Protein AF-A0AAN4YQM3-F1 (afdb_monomer_lite)

pLDDT: mean 75.88, std 17.85, range [26.44, 96.19]

Secondary structure (DSSP, 8-state):
---TT---EEEEETTTEEEEE--SSSSSPPP----EEEEEETTEEEEE-SSHHHHHHHTT-TT--SSHHHHHHHHHHHHHHHHHTT-SEEEEE-SS--S--PEEETTEEE--TTS--S--S-EEEEE-------SSSSSGGG---EEEE--TTTS--BTTTTBT-SEEEEEPPPSSS--S-SSHHHHHHHHHTTTT-TTEEE---S-EEEEEEEE-SS-EEEEEEEE-S--------

InterPro domains:
  IPR018946 PhoD-like phosphatase, metallophosphatase domain [PF09423] (2-117)
  IPR018946 PhoD-like phosphatase, metallophosphatase domain [PF09423] (155-224)
  IPR029052 Metallo-dependent phosphatase-like [SSF56300] (4-101)
  IPR038607 PhoD-like superfamily [G3DSA:3.60.21.70] (1-119)
  IPR038607 PhoD-like superfamily [G3DSA:3.60.21.70] (148-235)
  IPR052900 Phospholipid Metabolizing Enzymes [PTHR43606] (1-117)

Foldseek 3Di:
DDCVPDDWDWDDDDLAEIETEAQQDPDDFDDFFQWAQDCPDPVDRDTPRVCVVVLVVCVPPPPGDRHPPVVVVVVVVVVVVSVVSNRLYYEYEDQADPDFFWFADPNDTDTDRPHPPDDDAAHAYFYPHQDPDHCRDPDQSQKFWKFFAAPPPPDDAALVPRVRGRYIHTHHGAQQDAWQDPDQVSQVVRQVSRVPRSGTPDMTRQFHDGWDWDTDSVDIDIDHDGDHPDDDDDDDD

Organism: Aspergillus oryzae (NCBI:txid5062)

Structure (mmCIF, N/CA/C/O backbone):
data_AF-A0AAN4YQM3-F1
#
_entry.id   AF-A0AAN4YQM3-F1
#
loop_
_atom_site.group_PDB
_atom_site.id
_atom_site.type_symbol
_atom_site.label_atom_id
_atom_site.label_alt_id
_atom_site.label_comp_id
_atom_site.label_asym_id
_atom_site.label_entity_id
_atom_site.label_seq_id
_atom_site.pdbx_PDB_ins_code
_atom_site.Cartn_x
_atom_site.Cartn_y
_atom_site.Cartn_z
_atom_site.occupancy
_atom_site.B_iso_or_equiv
_atom_site.auth_seq_id
_atom_site.auth_comp_id
_atom_site.auth_asym_id
_atom_site.auth_atom_id
_atom_site.pdbx_PDB_model_num
ATOM 1 N N . MET A 1 1 ? 3.631 26.915 14.657 1.00 54.00 1 MET A N 1
ATOM 2 C CA . MET A 1 1 ? 3.451 26.637 13.220 1.00 54.00 1 MET A CA 1
ATOM 3 C C . MET A 1 1 ? 2.009 26.239 13.028 1.00 54.00 1 MET A C 1
ATOM 5 O O . MET A 1 1 ? 1.535 25.409 13.795 1.00 54.00 1 MET A O 1
ATOM 9 N N . ASP A 1 2 ? 1.325 26.918 12.116 1.00 63.72 2 ASP A N 1
ATOM 10 C CA . ASP A 1 2 ? -0.052 26.622 11.726 1.00 63.72 2 ASP A CA 1
ATOM 11 C C . ASP A 1 2 ? -0.117 25.241 11.048 1.00 63.72 2 ASP A C 1
ATOM 13 O O . ASP A 1 2 ? 0.807 24.868 10.329 1.00 63.72 2 ASP A O 1
ATOM 17 N N . ASP A 1 3 ? -1.171 24.475 11.317 1.00 77.06 3 ASP A N 1
ATOM 18 C CA . ASP A 1 3 ? -1.364 23.088 10.857 1.00 77.06 3 ASP A CA 1
ATOM 19 C C . ASP A 1 3 ? -2.164 23.035 9.538 1.00 77.06 3 ASP A C 1
ATOM 21 O O . ASP A 1 3 ? -2.752 22.016 9.182 1.00 77.06 3 ASP A O 1
ATOM 25 N N . GLY A 1 4 ? -2.227 24.161 8.818 1.00 77.44 4 GLY A N 1
ATOM 26 C CA . GLY A 1 4 ? -3.097 24.362 7.656 1.00 77.44 4 GLY A CA 1
ATOM 27 C C . GLY A 1 4 ? -2.794 23.484 6.436 1.00 77.44 4 GLY A C 1
ATOM 28 O O . GLY A 1 4 ? -3.658 23.339 5.578 1.00 77.44 4 GLY A O 1
ATOM 29 N N . LEU A 1 5 ? -1.605 22.873 6.361 1.00 80.19 5 LEU A N 1
ATOM 30 C CA . LEU A 1 5 ? -1.223 21.937 5.290 1.00 80.19 5 LEU A CA 1
ATOM 31 C C . LEU A 1 5 ? -1.460 20.465 5.651 1.00 80.19 5 LEU A C 1
ATOM 33 O O . LEU A 1 5 ? -1.189 19.581 4.842 1.00 80.19 5 LEU A O 1
ATOM 37 N N . ARG A 1 6 ? -1.967 20.175 6.854 1.00 88.69 6 ARG A N 1
ATOM 38 C CA . ARG A 1 6 ? -2.192 18.797 7.286 1.00 88.69 6 ARG A CA 1
ATOM 39 C C . ARG A 1 6 ? -3.352 18.162 6.533 1.00 88.69 6 ARG A C 1
ATOM 41 O O . ARG A 1 6 ? -4.503 18.568 6.697 1.00 88.69 6 ARG A O 1
ATOM 48 N N . ILE A 1 7 ? -3.065 17.081 5.812 1.00 88.62 7 ILE A N 1
ATOM 49 C CA . ILE A 1 7 ? -4.089 16.313 5.094 1.00 88.62 7 ILE A CA 1
ATOM 50 C C . ILE A 1 7 ? -4.416 14.955 5.727 1.00 88.62 7 ILE A C 1
ATOM 52 O O . ILE A 1 7 ? -5.506 14.437 5.460 1.00 88.62 7 ILE A O 1
ATOM 56 N N . TRP A 1 8 ? -3.560 14.398 6.596 1.00 91.12 8 TRP A N 1
ATOM 57 C CA . TRP A 1 8 ? -3.886 13.150 7.296 1.00 91.12 8 TRP A CA 1
ATOM 58 C C . TRP A 1 8 ? -5.025 13.343 8.297 1.00 91.12 8 TRP A C 1
ATOM 60 O O . TRP A 1 8 ? -5.157 14.372 8.969 1.00 91.12 8 TRP A O 1
ATOM 70 N N . ARG A 1 9 ? -5.897 12.339 8.367 1.00 94.12 9 ARG A N 1
ATOM 71 C CA . ARG A 1 9 ? -7.181 12.401 9.077 1.00 94.12 9 ARG A CA 1
ATOM 72 C C . ARG A 1 9 ? -7.753 11.005 9.262 1.00 94.12 9 ARG A C 1
ATOM 74 O O . ARG A 1 9 ? -7.377 10.081 8.549 1.00 94.12 9 ARG A O 1
ATOM 81 N N . SER A 1 10 ? -8.684 10.853 10.198 1.00 94.06 10 SER A N 1
ATOM 82 C CA . SER A 1 10 ? -9.356 9.577 10.437 1.00 94.06 10 SER A CA 1
ATOM 83 C C . SER A 1 10 ? -10.877 9.714 10.446 1.00 94.06 10 SER A C 1
ATOM 85 O O . SER A 1 10 ? -11.429 10.727 10.878 1.00 94.06 10 SER A O 1
ATOM 87 N N . PHE A 1 11 ? -11.556 8.670 9.975 1.00 94.94 11 PHE A N 1
ATOM 88 C CA . PHE A 1 11 ? -13.010 8.546 9.940 1.00 94.94 11 PHE A CA 1
ATOM 89 C C . PHE A 1 11 ? -13.426 7.235 10.599 1.00 94.94 11 PHE A C 1
ATOM 91 O O . PHE A 1 11 ? -12.778 6.209 10.412 1.00 94.94 11 PHE A O 1
ATOM 98 N N . LYS A 1 12 ? -14.523 7.264 11.357 1.00 96.19 12 LYS A N 1
ATOM 99 C CA . LYS A 1 12 ? -15.007 6.115 12.133 1.00 96.19 12 LYS A CA 1
ATOM 100 C C . LYS A 1 12 ? -16.374 5.692 11.614 1.00 96.19 12 LYS A C 1
ATOM 102 O O . LYS A 1 12 ? -17.328 6.458 11.737 1.00 96.19 12 LYS A O 1
ATOM 107 N N . MET A 1 13 ? -16.488 4.479 11.082 1.00 92.94 13 MET A N 1
ATOM 108 C CA . MET A 1 13 ? -17.728 3.960 10.497 1.00 92.94 13 MET A CA 1
ATOM 109 C C . MET A 1 13 ? -18.333 2.884 11.397 1.00 92.94 13 MET A C 1
ATOM 111 O O . MET A 1 13 ? -18.118 1.681 11.220 1.00 92.94 13 MET A O 1
ATOM 115 N N . GLY A 1 14 ? -19.072 3.335 12.417 1.00 93.31 14 GLY A N 1
ATOM 116 C CA . GLY A 1 14 ? -19.597 2.449 13.458 1.00 93.31 14 GLY A CA 1
ATOM 117 C C . GLY A 1 14 ? -18.476 1.610 14.075 1.00 93.31 14 GLY A C 1
ATOM 118 O O . GLY A 1 14 ? -17.345 2.076 14.187 1.00 93.31 14 GLY A O 1
ATOM 119 N N . ASN A 1 15 ? -18.757 0.366 14.451 1.00 92.38 15 ASN A N 1
ATOM 120 C CA . ASN A 1 15 ? -17.727 -0.593 14.869 1.00 92.38 15 ASN A CA 1
ATOM 121 C C . ASN A 1 15 ? -17.208 -1.467 13.711 1.00 92.38 15 ASN A C 1
ATOM 123 O O . ASN A 1 15 ? -16.471 -2.419 13.958 1.00 92.38 15 ASN A O 1
ATOM 127 N N . LEU A 1 16 ? -17.600 -1.180 12.464 1.00 90.62 16 LEU A N 1
ATOM 128 C CA . LEU A 1 16 ? -17.180 -1.971 11.310 1.00 90.62 16 LEU A CA 1
ATOM 129 C C . LEU A 1 16 ? -15.739 -1.641 10.929 1.00 90.62 16 LEU A C 1
ATOM 131 O O . LEU A 1 16 ? -14.899 -2.537 10.920 1.00 90.62 16 LEU A O 1
ATOM 135 N N . PHE A 1 17 ? -15.441 -0.373 10.641 1.00 87.69 17 PHE A N 1
ATOM 136 C CA . PHE A 1 17 ? -14.083 0.022 10.287 1.00 87.69 17 PHE A CA 1
ATOM 137 C C . PHE A 1 17 ? -13.723 1.443 10.715 1.00 87.69 17 PHE A C 1
ATOM 139 O O . PHE A 1 17 ? -14.588 2.306 10.887 1.00 87.69 17 PHE A O 1
ATOM 146 N N . ASP A 1 18 ? -12.421 1.665 10.863 1.00 89.25 18 ASP A N 1
ATOM 147 C CA . ASP A 1 18 ? -11.794 2.983 10.872 1.00 89.25 18 ASP A CA 1
ATOM 148 C C . ASP A 1 18 ? -11.033 3.189 9.567 1.00 89.25 18 ASP A C 1
ATOM 150 O O . ASP A 1 18 ? -10.326 2.284 9.143 1.00 89.25 18 ASP A O 1
ATOM 154 N N . LEU A 1 19 ? -11.182 4.357 8.940 1.00 89.00 19 LEU A N 1
ATOM 155 C CA . LEU A 1 19 ? -10.379 4.781 7.793 1.00 89.00 19 LEU A CA 1
ATOM 156 C C . LEU A 1 19 ? -9.370 5.824 8.259 1.00 89.00 19 LEU A C 1
ATOM 158 O O . LEU A 1 19 ? -9.765 6.882 8.747 1.00 89.00 19 LEU A O 1
ATOM 162 N N . ILE A 1 20 ? -8.085 5.531 8.112 1.00 90.31 20 ILE A N 1
ATOM 163 C CA . ILE A 1 20 ? -6.967 6.359 8.556 1.00 90.31 20 ILE A CA 1
ATOM 164 C C . ILE A 1 20 ? -6.182 6.782 7.315 1.00 90.31 20 ILE A C 1
ATOM 166 O O . ILE A 1 20 ? -5.461 5.990 6.727 1.00 90.31 20 ILE A O 1
ATOM 170 N N . MET A 1 21 ? -6.330 8.034 6.900 1.00 88.81 21 MET A N 1
ATOM 171 C CA . MET A 1 21 ? -5.626 8.572 5.737 1.00 88.81 21 MET A CA 1
ATOM 172 C C . MET A 1 21 ? -4.293 9.161 6.185 1.00 88.81 21 MET A C 1
ATOM 174 O O . MET A 1 21 ? -4.301 10.042 7.047 1.00 88.81 21 MET A O 1
ATOM 178 N N . LEU A 1 22 ? -3.190 8.697 5.602 1.00 87.69 22 LEU A N 1
ATOM 179 C CA . LEU A 1 22 ? -1.831 9.178 5.841 1.00 87.69 22 LEU A CA 1
ATOM 180 C C . LEU A 1 22 ? -1.423 10.241 4.806 1.00 87.69 22 LEU A C 1
ATOM 182 O O . LEU A 1 22 ? -1.972 10.328 3.707 1.00 87.69 22 LEU A O 1
ATOM 186 N N . ASP A 1 23 ? -0.438 11.051 5.172 1.00 88.44 23 ASP A N 1
ATOM 187 C CA . ASP A 1 23 ? 0.393 11.814 4.241 1.00 88.44 23 ASP A CA 1
ATOM 188 C C . ASP A 1 23 ? 1.801 11.217 4.265 1.00 88.44 23 ASP A C 1
ATOM 190 O O . ASP A 1 23 ? 2.458 11.236 5.303 1.00 88.44 23 ASP A O 1
ATOM 194 N N . THR A 1 24 ? 2.246 10.638 3.153 1.00 82.25 24 THR A N 1
ATOM 195 C CA . THR A 1 24 ? 3.621 10.141 2.989 1.00 82.25 24 THR A CA 1
ATOM 196 C C . THR A 1 24 ? 4.351 10.887 1.877 1.00 82.25 24 THR A C 1
ATOM 198 O O . THR A 1 24 ? 5.206 10.325 1.190 1.00 82.25 24 THR A O 1
ATOM 201 N N . ARG A 1 25 ? 3.983 12.151 1.628 1.00 78.62 25 ARG A N 1
ATOM 202 C CA . ARG A 1 25 ? 4.569 12.961 0.552 1.00 78.62 25 ARG A CA 1
ATOM 203 C C . ARG A 1 25 ? 5.030 14.336 1.024 1.00 78.62 25 ARG A C 1
ATOM 205 O O . ARG A 1 25 ? 6.164 14.694 0.732 1.00 78.62 25 ARG A O 1
ATOM 212 N N . ASN A 1 26 ? 4.193 15.098 1.730 1.00 78.38 26 ASN A N 1
ATOM 213 C CA . ASN A 1 26 ? 4.371 16.555 1.780 1.00 78.38 26 ASN A CA 1
ATOM 214 C C . ASN A 1 26 ? 4.740 17.143 3.143 1.00 78.38 26 ASN A C 1
ATOM 216 O O . ASN A 1 26 ? 5.420 18.165 3.180 1.00 78.38 26 ASN A O 1
ATOM 220 N N . TYR A 1 27 ? 4.271 16.578 4.255 1.00 81.44 27 TYR A N 1
ATOM 221 C CA . TYR A 1 27 ? 4.342 17.317 5.521 1.00 81.44 27 TYR A CA 1
ATOM 222 C C . TYR A 1 27 ? 5.697 17.228 6.235 1.00 81.44 27 TYR A C 1
ATOM 224 O O . TYR A 1 27 ? 6.195 18.253 6.690 1.00 81.44 27 TYR A O 1
ATOM 232 N N . ASP A 1 28 ? 6.273 16.030 6.382 1.00 82.94 28 ASP A N 1
ATOM 233 C CA . ASP A 1 28 ? 7.516 15.824 7.160 1.00 82.94 28 ASP A CA 1
ATOM 234 C C . ASP A 1 28 ? 8.288 14.571 6.706 1.00 82.94 28 ASP A C 1
ATOM 236 O O . ASP A 1 28 ? 8.985 13.920 7.483 1.00 82.94 28 ASP A O 1
ATOM 240 N N . ARG A 1 29 ? 8.120 14.191 5.433 1.00 84.19 29 ARG A N 1
ATOM 241 C CA . ARG A 1 29 ? 8.829 13.063 4.823 1.00 84.19 29 ARG A CA 1
ATOM 242 C C . ARG A 1 29 ? 10.302 13.427 4.606 1.00 84.19 29 ARG A C 1
ATOM 244 O O . ARG A 1 29 ? 10.617 14.493 4.082 1.00 84.19 29 ARG A O 1
ATOM 251 N N . SER A 1 30 ? 11.206 12.519 4.971 1.00 85.44 30 SER A N 1
ATOM 252 C CA . SER A 1 30 ? 12.622 12.589 4.600 1.00 85.44 30 SER A CA 1
ATOM 253 C C . SER A 1 30 ? 12.802 12.544 3.086 1.00 85.44 30 SER A C 1
ATOM 255 O O . SER A 1 30 ? 11.965 12.000 2.370 1.00 85.44 30 SER A O 1
ATOM 257 N N . ILE A 1 31 ? 13.928 13.063 2.597 1.00 83.00 31 ILE A N 1
ATOM 258 C CA . ILE A 1 31 ? 14.261 13.023 1.172 1.00 83.00 31 ILE A CA 1
ATOM 259 C C . ILE A 1 31 ? 14.086 11.607 0.591 1.00 83.00 31 ILE A C 1
ATOM 261 O O . ILE A 1 31 ? 14.473 10.602 1.202 1.00 83.00 31 ILE A O 1
ATOM 265 N N . THR A 1 32 ? 13.450 11.552 -0.575 1.00 79.44 32 THR A N 1
ATOM 266 C CA . THR A 1 32 ? 13.212 10.333 -1.350 1.00 79.44 32 THR A CA 1
ATOM 267 C C . THR A 1 32 ? 13.979 10.391 -2.661 1.00 79.44 32 THR A C 1
ATOM 269 O O . THR A 1 32 ? 14.633 11.396 -2.949 1.00 79.44 32 THR A O 1
ATOM 272 N N . ASP A 1 33 ? 13.928 9.304 -3.416 1.00 75.44 33 ASP A N 1
ATOM 273 C CA . ASP A 1 33 ? 14.513 9.251 -4.737 1.00 75.44 33 ASP A CA 1
ATOM 274 C C . ASP A 1 33 ? 13.780 10.228 -5.662 1.00 75.44 33 ASP A C 1
ATOM 276 O O . ASP A 1 33 ? 12.550 10.261 -5.738 1.00 75.44 33 ASP A O 1
ATOM 280 N N . LEU A 1 34 ? 14.555 11.104 -6.286 1.00 70.44 34 LEU A N 1
ATOM 281 C CA . LEU A 1 34 ? 14.109 12.141 -7.203 1.00 70.44 34 LEU A CA 1
ATOM 282 C C . LEU A 1 34 ? 14.576 11.820 -8.616 1.00 70.44 34 LEU A C 1
ATOM 284 O O . LEU A 1 34 ? 14.797 12.728 -9.408 1.00 70.44 34 LEU A O 1
ATOM 288 N N . CYS A 1 35 ? 14.764 10.555 -8.953 1.00 61.25 35 CYS A N 1
ATOM 289 C CA . CYS A 1 35 ? 15.126 10.185 -10.302 1.00 61.25 35 CYS A CA 1
ATOM 290 C C . CYS A 1 35 ? 14.077 10.685 -11.329 1.00 61.25 35 CYS A C 1
ATOM 292 O O . CYS A 1 35 ? 12.879 10.826 -11.062 1.00 61.25 35 CYS A O 1
ATOM 294 N N . MET A 1 36 ? 14.537 11.022 -12.534 1.00 52.91 36 MET A N 1
ATOM 295 C CA . MET A 1 36 ? 13.676 11.429 -13.646 1.00 52.91 36 MET A CA 1
ATOM 296 C C . MET A 1 36 ? 14.040 10.599 -14.868 1.00 52.91 36 MET A C 1
ATOM 298 O O . MET A 1 36 ? 15.188 10.601 -15.309 1.00 52.91 36 MET A O 1
ATOM 302 N N . TYR A 1 37 ? 13.058 9.910 -15.449 1.00 51.09 37 TYR A N 1
ATOM 303 C CA . TYR A 1 37 ? 13.227 9.370 -16.791 1.00 51.09 37 TYR A CA 1
ATOM 304 C C . TYR A 1 37 ? 13.196 10.531 -17.785 1.00 51.09 37 TYR A C 1
ATOM 306 O O . TYR A 1 37 ? 12.141 11.111 -18.059 1.00 51.09 37 TYR A O 1
ATOM 314 N N . VAL A 1 38 ? 14.370 10.890 -18.301 1.00 47.72 38 VAL A N 1
ATOM 315 C CA . VAL A 1 38 ? 14.515 11.848 -19.395 1.00 47.72 38 VAL A CA 1
ATOM 316 C C . VAL A 1 38 ? 15.017 11.078 -20.602 1.00 47.72 38 VAL A C 1
ATOM 318 O O . VAL A 1 38 ? 16.196 10.731 -20.642 1.00 47.72 38 VAL A O 1
ATOM 321 N N . PRO A 1 39 ? 14.178 10.814 -21.614 1.00 47.00 39 PRO A N 1
ATOM 322 C CA . PRO A 1 39 ? 14.702 10.330 -22.877 1.00 47.00 39 PRO A CA 1
ATOM 323 C C . PRO A 1 39 ? 15.548 11.456 -23.485 1.00 47.00 39 PRO A C 1
ATOM 325 O O . PRO A 1 39 ? 15.017 12.451 -23.982 1.00 47.00 39 PRO A O 1
ATOM 328 N N . LEU A 1 40 ? 16.875 11.336 -23.387 1.00 48.00 40 LEU A N 1
ATOM 329 C CA . LEU A 1 40 ? 17.813 12.267 -24.021 1.00 48.00 40 LEU A CA 1
ATOM 330 C C . LEU A 1 40 ? 17.967 11.961 -25.525 1.00 48.00 40 LEU A C 1
ATOM 332 O O . LEU A 1 40 ? 18.395 12.839 -26.272 1.00 48.00 40 LEU A O 1
ATOM 336 N N . SER A 1 41 ? 17.560 10.764 -25.983 1.00 50.09 41 SER A N 1
ATOM 337 C CA . SER A 1 41 ? 17.359 10.391 -27.396 1.00 50.09 41 SER A CA 1
ATOM 338 C C . SER A 1 41 ? 16.582 9.061 -27.534 1.00 50.09 41 SER A C 1
ATOM 340 O O . SER A 1 41 ? 16.413 8.358 -26.540 1.00 50.09 41 SER A O 1
ATOM 342 N N . GLU A 1 42 ? 16.115 8.707 -28.747 1.00 55.38 42 GLU A N 1
ATOM 343 C CA . GLU A 1 42 ? 15.442 7.415 -29.047 1.00 55.38 42 GLU A CA 1
ATOM 344 C C . GLU A 1 42 ? 16.322 6.185 -28.748 1.00 55.38 42 GLU A C 1
ATOM 346 O O . GLU A 1 42 ? 15.793 5.104 -28.502 1.00 55.38 42 GLU A O 1
ATOM 351 N N . ASP A 1 43 ? 17.646 6.367 -28.708 1.00 48.94 43 ASP A N 1
ATOM 352 C CA . ASP A 1 43 ? 18.629 5.293 -28.545 1.00 48.94 43 ASP A CA 1
ATOM 353 C C . ASP A 1 43 ? 19.271 5.248 -27.142 1.00 48.94 43 ASP A C 1
ATOM 355 O O . ASP A 1 43 ? 20.069 4.354 -26.862 1.00 48.94 43 ASP A O 1
ATOM 359 N N . GLU A 1 44 ? 18.922 6.169 -26.232 1.00 46.31 44 GLU A N 1
ATOM 360 C CA . GLU A 1 44 ? 19.458 6.198 -24.863 1.00 46.31 44 GLU A CA 1
ATOM 361 C C . GLU A 1 44 ? 18.372 6.525 -23.830 1.00 46.31 44 GLU A C 1
ATOM 363 O O . GLU A 1 44 ? 18.019 7.685 -23.584 1.00 46.31 44 GLU A O 1
ATOM 368 N N . ALA A 1 45 ? 17.887 5.482 -23.156 1.00 46.38 45 ALA A N 1
ATOM 369 C CA . ALA A 1 45 ? 17.242 5.623 -21.860 1.00 46.38 45 ALA A CA 1
ATOM 370 C C . ALA A 1 45 ? 18.317 5.955 -20.813 1.00 46.38 45 ALA A C 1
ATOM 372 O O . ALA A 1 45 ? 18.898 5.058 -20.213 1.00 46.38 45 ALA A O 1
ATOM 373 N N . ASN A 1 46 ? 18.596 7.242 -20.606 1.00 49.12 46 ASN A N 1
ATOM 374 C CA . ASN A 1 46 ? 19.333 7.686 -19.427 1.00 49.12 46 ASN A CA 1
ATOM 375 C C . ASN A 1 46 ? 18.318 7.986 -18.319 1.00 49.12 46 ASN A C 1
ATOM 377 O O . ASN A 1 46 ? 17.588 8.978 -18.374 1.00 49.12 46 ASN A O 1
ATOM 381 N N . LEU A 1 47 ? 18.267 7.117 -17.310 1.00 53.19 47 LEU A N 1
ATOM 382 C CA . LEU A 1 47 ? 17.757 7.504 -16.001 1.00 53.19 47 LEU A CA 1
ATOM 383 C C . LEU A 1 47 ? 18.696 8.596 -15.491 1.00 53.19 47 LEU A C 1
ATOM 385 O O . LEU A 1 47 ? 19.898 8.374 -15.358 1.00 53.19 47 LEU A O 1
ATOM 389 N N . SER A 1 48 ? 18.200 9.819 -15.302 1.00 54.12 48 SER A N 1
ATOM 390 C CA . SER A 1 48 ? 19.001 10.799 -14.580 1.00 54.12 48 SER A CA 1
ATOM 391 C C . SER A 1 48 ? 18.849 10.484 -13.096 1.00 54.12 48 SER A C 1
ATOM 393 O O . SER A 1 48 ? 17.910 10.965 -12.454 1.00 54.12 48 SER A O 1
ATOM 395 N N . ASP A 1 49 ? 19.752 9.648 -12.593 1.00 60.47 49 ASP A N 1
ATOM 396 C CA . ASP A 1 49 ? 19.878 9.266 -11.186 1.00 60.47 49 ASP A CA 1
ATOM 397 C C . ASP A 1 49 ? 20.397 10.473 -10.395 1.00 60.47 49 ASP A C 1
ATOM 399 O O . ASP A 1 49 ? 21.585 10.613 -10.107 1.00 60.47 49 ASP A O 1
ATOM 403 N N . TRP A 1 50 ? 19.518 11.441 -10.118 1.00 67.06 50 TRP A N 1
ATOM 404 C CA . TRP A 1 50 ? 19.912 12.682 -9.443 1.00 67.06 50 TRP A CA 1
ATOM 405 C C . TRP A 1 50 ? 20.383 12.440 -8.013 1.00 67.06 50 TRP A C 1
ATOM 407 O O . TRP A 1 50 ? 21.282 13.136 -7.539 1.00 67.06 50 TRP A O 1
ATOM 417 N N . ASN A 1 51 ? 19.760 11.490 -7.316 1.00 75.94 51 ASN A N 1
ATOM 418 C CA . ASN A 1 51 ? 20.122 11.125 -5.953 1.00 75.94 51 ASN A CA 1
ATOM 419 C C . ASN A 1 51 ? 19.885 9.644 -5.621 1.00 75.94 51 ASN A C 1
ATOM 421 O O . ASN A 1 51 ? 19.948 9.315 -4.441 1.00 75.94 51 ASN A O 1
ATOM 425 N N . THR A 1 52 ? 19.645 8.766 -6.600 1.00 75.56 52 THR A N 1
ATOM 426 C CA . THR A 1 52 ? 19.375 7.336 -6.364 1.00 75.56 52 THR A CA 1
ATOM 427 C C . THR A 1 52 ? 20.486 6.681 -5.542 1.00 75.56 52 THR A C 1
ATOM 429 O O . THR A 1 52 ? 20.201 6.175 -4.461 1.00 75.56 52 THR A O 1
ATOM 432 N N . GLU A 1 53 ? 21.757 6.825 -5.944 1.00 78.31 53 GLU A N 1
ATOM 433 C CA . GLU A 1 53 ? 22.911 6.312 -5.177 1.00 78.31 53 GLU A CA 1
ATOM 434 C C . GLU A 1 53 ? 22.943 6.854 -3.736 1.00 78.31 53 GLU A C 1
ATOM 436 O O . GLU A 1 53 ? 23.182 6.121 -2.782 1.00 78.31 53 GLU A O 1
ATOM 441 N N . TYR A 1 54 ? 22.637 8.142 -3.546 1.00 82.62 54 TYR A N 1
ATOM 442 C CA . TYR A 1 54 ? 22.577 8.739 -2.210 1.00 82.62 54 TYR A CA 1
ATOM 443 C C . TYR A 1 54 ? 21.440 8.148 -1.368 1.00 82.62 54 TYR A C 1
ATOM 445 O O . TYR A 1 54 ? 21.630 7.878 -0.184 1.00 82.62 54 TYR A O 1
ATOM 453 N N . ILE A 1 55 ? 20.258 7.943 -1.957 1.00 82.88 55 ILE A N 1
ATOM 454 C CA . ILE A 1 55 ? 19.122 7.322 -1.269 1.00 82.88 55 ILE A CA 1
ATOM 455 C C . ILE A 1 55 ? 19.433 5.871 -0.914 1.00 82.88 55 ILE A C 1
ATOM 457 O O . ILE A 1 55 ? 19.116 5.461 0.203 1.00 82.88 55 ILE A O 1
ATOM 461 N N . GLU A 1 56 ? 20.104 5.130 -1.795 1.00 79.38 56 GLU A N 1
ATOM 462 C CA . GLU A 1 56 ? 20.625 3.794 -1.506 1.00 79.38 56 GLU A CA 1
ATOM 463 C C . GLU A 1 56 ? 21.644 3.809 -0.360 1.00 79.38 56 GLU A C 1
ATOM 465 O O . GLU A 1 56 ? 21.584 2.953 0.519 1.00 79.38 56 GLU A O 1
ATOM 470 N N . GLU A 1 57 ? 22.540 4.792 -0.274 1.00 84.81 57 GLU A N 1
ATOM 471 C CA . GLU A 1 57 ? 23.480 4.894 0.850 1.00 84.81 57 GLU A CA 1
ATOM 472 C C . GLU A 1 57 ? 22.770 5.121 2.193 1.00 84.81 57 GLU A C 1
ATOM 474 O O . GLU A 1 57 ? 23.161 4.547 3.214 1.00 84.81 57 GLU A O 1
ATOM 479 N N . ILE A 1 58 ? 21.712 5.939 2.207 1.00 82.81 58 ILE A N 1
ATOM 480 C CA . ILE A 1 58 ? 21.013 6.323 3.442 1.00 82.81 58 ILE A CA 1
ATOM 481 C C . ILE A 1 58 ? 19.753 5.502 3.727 1.00 82.81 58 ILE A C 1
ATOM 483 O O . ILE A 1 58 ? 19.062 5.802 4.701 1.00 82.81 58 ILE A O 1
ATOM 487 N N . HIS A 1 59 ? 19.407 4.496 2.915 1.00 78.50 59 HIS A N 1
ATOM 488 C CA . HIS A 1 59 ? 18.082 3.864 2.998 1.00 78.50 59 HIS A CA 1
ATOM 489 C C . HIS A 1 59 ? 17.761 3.296 4.390 1.00 78.50 59 HIS A C 1
ATOM 491 O O . HIS A 1 59 ? 16.635 3.454 4.860 1.00 78.50 59 HIS A O 1
ATOM 497 N N . ASN A 1 60 ? 18.776 2.754 5.077 1.00 80.62 60 ASN A N 1
ATOM 498 C CA . ASN A 1 60 ? 18.692 2.179 6.426 1.00 80.62 60 ASN A CA 1
ATOM 499 C C . ASN A 1 60 ? 19.000 3.164 7.570 1.00 80.62 60 ASN A C 1
ATOM 501 O O . ASN A 1 60 ? 19.162 2.737 8.717 1.00 80.62 60 ASN A O 1
ATOM 505 N N . ASP A 1 61 ? 19.140 4.464 7.299 1.00 82.94 61 ASP A N 1
ATOM 506 C CA . ASP A 1 61 ? 19.365 5.449 8.358 1.00 82.94 61 ASP A CA 1
ATOM 507 C C . ASP A 1 61 ? 18.119 5.553 9.257 1.00 82.94 61 ASP A C 1
ATOM 509 O O . ASP A 1 61 ? 17.027 5.908 8.811 1.00 82.94 61 ASP A O 1
ATOM 513 N N . ALA A 1 62 ? 18.296 5.268 10.551 1.00 80.62 62 ALA A N 1
ATOM 514 C CA . ALA A 1 62 ? 17.236 5.287 11.558 1.00 80.62 62 ALA A CA 1
ATOM 515 C C . ALA A 1 62 ? 16.609 6.678 11.783 1.00 80.62 62 ALA A C 1
ATOM 517 O O . ALA A 1 62 ? 15.560 6.783 12.416 1.00 80.62 62 ALA A O 1
ATOM 518 N N . GLY A 1 63 ? 17.252 7.747 11.309 1.00 82.75 63 GLY A N 1
ATOM 519 C CA . GLY A 1 63 ? 16.714 9.103 11.318 1.00 82.75 63 GLY A CA 1
ATOM 520 C C . GLY A 1 63 ? 15.730 9.392 10.182 1.00 82.75 63 GLY A C 1
ATOM 521 O O . GLY A 1 63 ? 15.079 10.439 10.212 1.00 82.75 63 GLY A O 1
ATOM 522 N N . ARG A 1 64 ? 15.607 8.505 9.183 1.00 86.50 64 ARG A N 1
ATOM 523 C CA . ARG A 1 64 ? 14.659 8.683 8.077 1.00 86.50 64 ARG A CA 1
ATOM 524 C C . ARG A 1 64 ? 13.240 8.322 8.493 1.00 86.50 64 ARG A C 1
ATOM 526 O O . ARG A 1 64 ? 12.999 7.367 9.221 1.00 86.50 64 ARG A O 1
ATOM 533 N N . THR A 1 65 ? 12.285 9.082 7.972 1.00 85.19 65 THR A N 1
ATOM 534 C CA . THR A 1 65 ? 10.855 8.902 8.236 1.00 85.19 65 THR A CA 1
ATOM 535 C C . THR A 1 65 ? 10.018 9.255 7.008 1.00 85.19 65 THR A C 1
ATOM 537 O O . THR A 1 65 ? 10.341 10.172 6.254 1.00 85.19 65 THR A O 1
ATOM 540 N N . LEU A 1 66 ? 8.913 8.533 6.807 1.00 82.38 66 LEU A N 1
ATOM 541 C CA . LEU A 1 66 ? 7.918 8.834 5.770 1.00 82.38 66 LEU A CA 1
ATOM 542 C C . LEU A 1 66 ? 6.815 9.783 6.247 1.00 82.38 66 LEU A C 1
ATOM 544 O O . LEU A 1 66 ? 6.125 10.370 5.419 1.00 82.38 66 LEU A O 1
ATOM 548 N N . MET A 1 67 ? 6.633 9.917 7.560 1.00 86.31 67 MET A N 1
ATOM 549 C CA . MET A 1 67 ? 5.483 10.597 8.164 1.00 86.31 67 MET A CA 1
ATOM 550 C C . MET A 1 67 ? 5.890 11.714 9.138 1.00 86.31 67 MET A C 1
ATOM 552 O O . MET A 1 67 ? 5.084 12.588 9.456 1.00 86.31 67 MET A O 1
ATOM 556 N N . GLY A 1 68 ? 7.123 11.692 9.639 1.00 87.88 68 GLY A N 1
ATOM 557 C CA . GLY A 1 68 ? 7.563 12.539 10.739 1.00 87.88 68 GLY A CA 1
ATOM 558 C C . GLY A 1 68 ? 6.974 12.119 12.085 1.00 87.88 68 GLY A C 1
ATOM 559 O O . GLY A 1 68 ? 5.874 11.563 12.191 1.00 87.88 68 GLY A O 1
ATOM 560 N N . GLY A 1 69 ? 7.673 12.473 13.166 1.00 87.88 69 GLY A N 1
ATOM 561 C CA . GLY A 1 69 ? 7.316 12.022 14.517 1.00 87.88 69 GLY A CA 1
ATOM 562 C C . GLY A 1 69 ? 5.914 12.449 14.978 1.00 87.88 69 GLY A C 1
ATOM 563 O O . GLY A 1 69 ? 5.294 11.783 15.812 1.00 87.88 69 GLY A O 1
ATOM 564 N N . ARG A 1 70 ? 5.367 13.546 14.431 1.00 90.81 70 ARG A N 1
ATOM 565 C CA . ARG A 1 70 ? 4.005 14.011 14.756 1.00 90.81 70 ARG A CA 1
ATOM 566 C C . ARG A 1 70 ? 2.929 13.090 14.198 1.00 90.81 70 ARG A C 1
ATOM 568 O O . ARG A 1 70 ? 2.005 12.738 14.935 1.00 90.81 70 ARG A O 1
ATOM 575 N N . GLN A 1 71 ? 3.017 12.748 12.915 1.00 91.50 71 GLN A N 1
ATOM 576 C CA . GLN A 1 71 ? 2.038 11.880 12.274 1.00 91.50 71 GLN A CA 1
ATOM 577 C C . GLN A 1 71 ? 2.221 10.436 12.734 1.00 91.50 71 GLN A C 1
ATOM 579 O O . GLN A 1 71 ? 1.211 9.796 12.998 1.00 91.50 71 GLN A O 1
ATOM 584 N N . GLU A 1 72 ? 3.453 9.962 12.948 1.00 89.06 72 GLU A N 1
ATOM 585 C CA . GLU A 1 72 ? 3.730 8.651 13.563 1.00 89.06 72 GLU A CA 1
ATOM 586 C C . GLU A 1 72 ? 3.041 8.523 14.928 1.00 89.06 72 GLU A C 1
ATOM 588 O O . GLU A 1 72 ? 2.180 7.665 15.126 1.00 89.06 72 GLU A O 1
ATOM 593 N N . SER A 1 73 ? 3.301 9.472 15.836 1.00 91.31 73 SER A N 1
ATOM 594 C CA . SER A 1 73 ? 2.661 9.505 17.158 1.00 91.31 73 SER A CA 1
ATOM 595 C C . SER A 1 73 ? 1.135 9.609 17.075 1.00 91.31 73 SER A C 1
ATOM 597 O O . SER A 1 73 ? 0.410 9.102 17.934 1.00 91.31 73 SER A O 1
ATOM 599 N N . TRP A 1 74 ? 0.610 10.343 16.091 1.00 94.56 74 TRP A N 1
ATOM 600 C CA . TRP A 1 74 ? -0.830 10.451 15.866 1.00 94.56 74 TRP A CA 1
ATOM 601 C C . TRP A 1 74 ? -1.418 9.134 15.351 1.00 94.56 74 TRP A C 1
ATOM 603 O O . TRP A 1 74 ? -2.489 8.731 15.812 1.00 94.56 74 TRP A O 1
ATOM 613 N N . PHE A 1 75 ? -0.720 8.465 14.439 1.00 91.06 75 PHE A N 1
ATOM 614 C CA . PHE A 1 75 ? -1.137 7.230 13.800 1.00 91.06 75 PHE A CA 1
ATOM 615 C C . PHE A 1 75 ? -1.199 6.082 14.809 1.00 91.06 75 PHE A C 1
ATOM 617 O O . PHE A 1 75 ? -2.248 5.447 14.940 1.00 91.06 75 PHE A O 1
ATOM 624 N N . GLU A 1 76 ? -0.163 5.910 15.633 1.00 88.19 76 GLU A N 1
ATOM 625 C CA . GLU A 1 76 ? -0.159 4.944 16.741 1.00 88.19 76 GLU A CA 1
ATOM 626 C C . GLU A 1 76 ? -1.345 5.151 17.695 1.00 88.19 76 GLU A C 1
ATOM 628 O O . GLU A 1 76 ? -2.011 4.198 18.122 1.00 88.19 76 GLU A O 1
ATOM 633 N N . LYS A 1 77 ? -1.671 6.416 17.998 1.00 93.25 77 LYS A N 1
ATOM 634 C CA . LYS A 1 77 ? -2.844 6.763 18.812 1.00 93.25 77 LYS A CA 1
ATOM 635 C C . LYS A 1 77 ? -4.151 6.398 18.112 1.00 93.25 77 LYS A C 1
ATOM 637 O O . LYS A 1 77 ? -5.069 5.938 18.792 1.00 93.25 77 LYS A O 1
ATOM 642 N N . GLN A 1 78 ? -4.261 6.570 16.790 1.00 92.44 78 GLN A N 1
ATOM 643 C CA . GLN A 1 78 ? -5.451 6.145 16.040 1.00 92.44 78 GLN A CA 1
ATOM 644 C C . GLN A 1 78 ? -5.620 4.624 16.078 1.00 92.44 78 GLN A C 1
ATOM 646 O O . GLN A 1 78 ? -6.721 4.154 16.366 1.00 92.44 78 GLN A O 1
ATOM 651 N N . LEU A 1 79 ? -4.547 3.859 15.857 1.00 87.25 79 LEU A N 1
ATOM 652 C CA . LEU A 1 79 ? -4.574 2.394 15.922 1.00 87.25 79 LEU A CA 1
ATOM 653 C C . LEU A 1 79 ? -4.978 1.904 17.315 1.00 87.25 79 LEU A C 1
ATOM 655 O O . LEU A 1 79 ? -5.891 1.085 17.454 1.00 87.25 79 LEU A O 1
ATOM 659 N N . THR A 1 80 ? -4.362 2.469 18.354 1.00 88.25 80 THR A N 1
ATOM 660 C CA . THR A 1 80 ? -4.656 2.137 19.753 1.00 88.25 80 THR A CA 1
ATOM 661 C C . THR A 1 80 ? -6.112 2.443 20.101 1.00 88.25 80 THR A C 1
ATOM 663 O O . THR A 1 80 ? -6.822 1.578 20.618 1.00 88.25 80 THR A O 1
ATOM 666 N N . ALA A 1 81 ? -6.592 3.645 19.773 1.00 92.69 81 ALA A N 1
ATOM 667 C CA . ALA A 1 81 ? -7.970 4.047 20.036 1.00 92.69 81 ALA A CA 1
ATOM 668 C C . ALA A 1 81 ? -8.980 3.199 19.246 1.00 92.69 81 ALA A C 1
ATOM 670 O O . ALA A 1 81 ? -10.032 2.835 19.770 1.00 92.69 81 ALA A O 1
ATOM 671 N N . SER A 1 82 ? -8.658 2.853 17.998 1.00 89.06 82 SER A N 1
ATOM 672 C CA . SER A 1 82 ? -9.460 1.960 17.163 1.00 89.06 82 SER A CA 1
ATOM 673 C C . SER A 1 82 ? -9.589 0.564 17.781 1.00 89.06 82 SER A C 1
ATOM 675 O O . SER A 1 82 ? -10.681 -0.010 17.803 1.00 89.06 82 SER A O 1
ATOM 677 N N . ASN A 1 83 ? -8.488 0.025 18.314 1.00 87.06 83 ASN A N 1
ATOM 678 C CA . ASN A 1 83 ? -8.465 -1.264 19.005 1.00 87.06 83 ASN A CA 1
ATOM 679 C C . ASN A 1 83 ? -9.295 -1.247 20.287 1.00 87.06 83 ASN A C 1
ATOM 681 O O . ASN A 1 83 ? -10.189 -2.071 20.456 1.00 87.06 83 ASN A O 1
ATOM 685 N N . GLN A 1 84 ? -9.083 -0.248 21.144 1.00 91.62 84 GLN A N 1
ATOM 686 C CA . GLN A 1 84 ? -9.843 -0.087 22.388 1.00 91.62 84 GLN A CA 1
ATOM 687 C C . GLN A 1 84 ? -11.348 0.069 22.148 1.00 91.62 84 GLN A C 1
ATOM 689 O O . GLN A 1 84 ? -12.162 -0.427 22.922 1.00 91.62 84 GLN A O 1
ATOM 694 N N . ARG A 1 85 ? -11.728 0.739 21.057 1.00 93.81 85 ARG A N 1
ATOM 695 C CA . ARG A 1 85 ? -13.127 0.918 20.655 1.00 93.81 85 ARG A CA 1
ATOM 696 C C . ARG A 1 85 ? -13.775 -0.367 20.130 1.00 93.81 85 ARG A C 1
ATOM 698 O O . ARG A 1 85 ? -14.996 -0.409 20.007 1.00 93.81 85 ARG A O 1
ATOM 705 N N . GLY A 1 86 ? -12.986 -1.389 19.799 1.00 90.12 86 GLY A N 1
ATOM 706 C CA . GLY A 1 86 ? -13.478 -2.631 19.208 1.00 90.12 86 GLY A CA 1
ATOM 707 C C . GLY A 1 86 ? -13.890 -2.479 17.744 1.00 90.12 86 GLY A C 1
ATOM 708 O O . GLY A 1 86 ? -14.810 -3.162 17.296 1.00 90.12 86 GLY A O 1
ATOM 709 N N . ALA A 1 87 ? -13.250 -1.571 16.996 1.00 88.94 87 ALA A N 1
ATOM 710 C CA . ALA A 1 87 ? -13.426 -1.527 15.549 1.00 88.94 87 ALA A CA 1
ATOM 711 C C . ALA A 1 87 ? -12.897 -2.829 14.939 1.00 88.94 87 ALA A C 1
ATOM 713 O O . ALA A 1 87 ? -11.776 -3.250 15.252 1.00 88.94 87 ALA A O 1
ATOM 714 N N . LYS A 1 88 ? -13.697 -3.462 14.078 1.00 91.56 88 LYS A N 1
ATOM 715 C CA . LYS A 1 88 ? -13.321 -4.744 13.484 1.00 91.56 88 LYS A CA 1
ATOM 716 C C . LYS A 1 88 ? -12.157 -4.604 12.509 1.00 91.56 88 LYS A C 1
ATOM 718 O O . LYS A 1 88 ? -11.222 -5.398 12.578 1.00 91.56 88 LYS A O 1
ATOM 723 N N . TRP A 1 89 ? -12.208 -3.596 11.645 1.00 88.25 89 TRP A N 1
ATOM 724 C CA . TRP A 1 89 ? -11.193 -3.349 10.625 1.00 88.25 89 TRP A CA 1
ATOM 725 C C . TRP A 1 89 ? -10.545 -1.973 10.782 1.00 88.25 89 TRP A C 1
ATOM 727 O O . TRP A 1 89 ? -11.179 -1.009 11.214 1.00 88.25 89 TRP A O 1
ATOM 737 N N . ARG A 1 90 ? -9.272 -1.879 10.401 1.00 91.94 90 ARG A N 1
ATOM 738 C CA . ARG A 1 90 ? -8.510 -0.629 10.310 1.00 91.94 90 ARG A CA 1
ATOM 739 C C . ARG A 1 90 ? -8.029 -0.529 8.881 1.00 91.94 90 ARG A C 1
ATOM 741 O O . ARG A 1 90 ? -7.139 -1.285 8.526 1.00 91.94 90 ARG A O 1
ATOM 748 N N . ILE A 1 91 ? -8.673 0.336 8.107 1.00 87.25 91 ILE A N 1
ATOM 749 C CA . ILE A 1 91 ? -8.269 0.692 6.754 1.00 87.25 91 ILE A CA 1
ATOM 750 C C . ILE A 1 91 ? -7.299 1.846 6.858 1.00 87.25 91 ILE A C 1
ATOM 752 O O . ILE A 1 91 ? -7.614 2.856 7.493 1.00 87.25 91 ILE A O 1
ATOM 756 N N . ILE A 1 92 ? -6.153 1.725 6.219 1.00 87.12 92 ILE A N 1
ATOM 757 C CA . ILE A 1 92 ? -5.204 2.823 6.128 1.00 87.12 92 ILE A CA 1
ATOM 758 C C . ILE A 1 92 ? -5.039 3.166 4.664 1.00 87.12 92 ILE A C 1
ATOM 760 O O . ILE A 1 92 ? -4.873 2.276 3.852 1.00 87.12 92 ILE A O 1
ATOM 764 N N . GLY A 1 93 ? -5.162 4.447 4.336 1.00 84.62 93 GLY A N 1
ATOM 765 C CA . GLY A 1 93 ? -4.880 4.948 3.000 1.00 84.62 93 GLY A CA 1
ATOM 766 C C . GLY A 1 93 ? -3.498 5.580 2.990 1.00 84.62 93 GLY A C 1
ATOM 767 O O . GLY A 1 93 ? -3.270 6.542 3.729 1.00 84.62 93 GLY A O 1
ATOM 768 N N . SER A 1 94 ? -2.602 5.059 2.157 1.00 82.50 94 SER A N 1
ATOM 769 C CA . SER A 1 94 ? -1.274 5.619 1.892 1.00 82.50 94 SER A CA 1
ATOM 770 C C . SER A 1 94 ? -1.079 5.827 0.391 1.00 82.50 94 SER A C 1
ATOM 772 O O . SER A 1 94 ? -1.773 5.224 -0.421 1.00 82.50 94 SER A O 1
ATOM 774 N N . GLN A 1 95 ? -0.161 6.721 0.030 1.00 75.75 95 GLN A N 1
ATOM 775 C CA . GLN A 1 95 ? 0.240 6.963 -1.353 1.00 75.75 95 GLN A CA 1
ATOM 776 C C . GLN A 1 95 ? 1.276 5.946 -1.849 1.00 75.75 95 GLN A C 1
ATOM 778 O O . GLN A 1 95 ? 1.474 5.838 -3.055 1.00 75.75 95 GLN A O 1
ATOM 783 N N . LEU A 1 96 ? 1.984 5.282 -0.933 1.00 76.38 96 LEU A N 1
ATOM 784 C CA . LEU A 1 96 ? 3.104 4.394 -1.232 1.00 76.38 96 LEU A CA 1
ATOM 785 C C . LEU A 1 96 ? 2.775 2.968 -0.800 1.00 76.38 96 LEU A C 1
ATOM 787 O O . LEU A 1 96 ? 2.130 2.785 0.233 1.00 76.38 96 LEU A O 1
ATOM 791 N N . ARG A 1 97 ? 3.308 1.989 -1.538 1.00 76.88 97 ARG A N 1
ATOM 792 C CA . ARG A 1 97 ? 3.181 0.561 -1.221 1.00 76.88 97 ARG A CA 1
ATOM 793 C C . ARG A 1 97 ? 3.941 0.181 0.047 1.00 76.88 97 ARG A C 1
ATOM 795 O O . ARG A 1 97 ? 5.078 0.621 0.212 1.00 76.88 97 ARG A O 1
ATOM 802 N N . PHE A 1 98 ? 3.322 -0.643 0.886 1.00 77.06 98 PHE A N 1
ATOM 803 C CA . PHE A 1 98 ? 3.861 -1.239 2.106 1.00 77.06 98 PHE A CA 1
ATOM 804 C C . PHE A 1 98 ? 4.663 -2.514 1.845 1.00 77.06 98 PHE A C 1
ATOM 806 O O . PHE A 1 98 ? 5.668 -2.730 2.522 1.00 77.06 98 PHE A O 1
ATOM 813 N N . ALA A 1 99 ? 4.221 -3.375 0.922 1.00 78.19 99 ALA A N 1
ATOM 814 C CA . ALA A 1 99 ? 4.927 -4.618 0.639 1.00 78.19 99 ALA A CA 1
ATOM 815 C C . ALA A 1 99 ? 6.268 -4.343 -0.049 1.00 78.19 99 ALA A C 1
ATOM 817 O O . ALA A 1 99 ? 6.363 -3.572 -1.011 1.00 78.19 99 ALA A O 1
ATOM 818 N N . ARG A 1 100 ? 7.314 -5.026 0.423 1.00 80.12 100 ARG A N 1
ATOM 819 C CA . ARG A 1 100 ? 8.663 -4.901 -0.128 1.00 80.12 100 ARG A CA 1
ATOM 820 C C . ARG A 1 100 ? 8.842 -5.874 -1.288 1.00 80.12 100 ARG A C 1
ATOM 822 O O . ARG A 1 100 ? 9.381 -6.966 -1.128 1.00 80.12 100 ARG A O 1
ATOM 829 N N . LEU A 1 101 ? 8.404 -5.452 -2.467 1.00 83.25 101 LEU A N 1
ATOM 830 C CA . LEU A 1 101 ? 8.428 -6.281 -3.668 1.00 83.25 101 LEU A CA 1
ATOM 831 C C . LEU A 1 101 ? 9.747 -6.119 -4.430 1.00 83.25 101 LEU A C 1
ATOM 833 O O . LEU A 1 101 ? 10.042 -5.052 -4.963 1.00 83.25 101 LEU A O 1
ATOM 837 N N . GLY A 1 102 ? 10.529 -7.194 -4.497 1.00 86.94 102 GLY A N 1
ATOM 838 C CA . GLY A 1 102 ? 11.737 -7.265 -5.314 1.00 86.94 102 GLY A CA 1
ATOM 839 C C . GLY A 1 102 ? 11.417 -7.677 -6.748 1.00 86.94 102 GLY A C 1
ATOM 840 O O . GLY A 1 102 ? 10.770 -8.707 -6.962 1.00 86.94 102 GLY A O 1
ATOM 841 N N . ARG A 1 103 ? 11.900 -6.902 -7.718 1.00 86.81 103 ARG A N 1
ATOM 842 C CA . ARG A 1 103 ? 11.762 -7.170 -9.151 1.00 86.81 103 ARG A CA 1
ATOM 843 C C . ARG A 1 103 ? 13.015 -7.860 -9.674 1.00 86.81 103 ARG A C 1
ATOM 845 O O . ARG A 1 103 ? 14.107 -7.322 -9.534 1.00 86.81 103 ARG A O 1
ATOM 852 N N . GLU A 1 104 ? 12.874 -9.026 -10.294 1.00 88.56 104 GLU A N 1
ATOM 853 C CA . GLU A 1 104 ? 13.995 -9.765 -10.878 1.00 88.56 104 GLU A CA 1
ATOM 854 C C . GLU A 1 104 ? 14.158 -9.461 -12.371 1.00 88.56 104 GLU A C 1
ATOM 856 O O . GLU A 1 104 ? 13.297 -9.789 -13.186 1.00 88.56 104 GLU A O 1
ATOM 861 N N . THR A 1 105 ? 15.287 -8.869 -12.754 1.00 82.75 105 THR A N 1
ATOM 862 C CA . THR A 1 105 ? 15.630 -8.598 -14.155 1.00 82.75 105 THR A CA 1
ATOM 863 C C . THR A 1 105 ? 17.033 -9.116 -14.438 1.00 82.75 105 THR A C 1
ATOM 865 O O . THR A 1 105 ? 17.987 -8.718 -13.784 1.00 82.75 105 THR A O 1
ATOM 868 N N . ASN A 1 106 ? 17.176 -10.022 -15.411 1.00 86.25 106 ASN A N 1
ATOM 869 C CA . ASN A 1 106 ? 18.469 -10.605 -15.810 1.00 86.25 106 ASN A CA 1
ATOM 870 C C . ASN A 1 106 ? 19.293 -11.218 -14.652 1.00 86.25 106 ASN A C 1
ATOM 872 O O . ASN A 1 106 ? 20.519 -11.255 -14.716 1.00 86.25 106 ASN A O 1
ATOM 876 N N . GLY A 1 107 ? 18.624 -11.733 -13.614 1.00 86.62 107 GLY A N 1
ATOM 877 C CA . GLY A 1 107 ? 19.261 -12.326 -12.432 1.00 86.62 107 GLY A CA 1
ATOM 878 C C . GLY A 1 107 ? 19.647 -11.325 -11.336 1.00 86.62 107 GLY A C 1
ATOM 879 O O . GLY A 1 107 ? 20.167 -11.740 -10.302 1.00 86.62 107 GLY A O 1
ATOM 880 N N . GLU A 1 108 ? 19.373 -10.035 -11.530 1.00 85.00 108 GLU A N 1
ATOM 881 C CA . GLU A 1 108 ? 19.507 -8.998 -10.507 1.00 85.00 108 GLU A CA 1
ATOM 882 C C . GLU A 1 108 ? 18.143 -8.677 -9.896 1.00 85.00 108 GLU A C 1
ATOM 884 O O . GLU A 1 108 ? 17.122 -8.701 -10.585 1.00 85.00 108 GLU A O 1
ATOM 889 N N . VAL A 1 109 ? 18.123 -8.392 -8.592 1.00 85.12 109 VAL A N 1
ATOM 890 C CA . VAL A 1 109 ? 16.904 -8.028 -7.863 1.00 85.12 109 VAL A CA 1
ATOM 891 C C . VAL A 1 109 ? 17.002 -6.578 -7.426 1.00 85.12 109 VAL A C 1
ATOM 893 O O . VAL A 1 109 ? 17.884 -6.237 -6.639 1.00 85.12 109 VAL A O 1
ATOM 896 N N . THR A 1 110 ? 16.066 -5.759 -7.890 1.00 80.12 110 THR A N 1
ATOM 897 C CA . THR A 1 110 ? 15.940 -4.351 -7.504 1.00 80.12 110 THR A CA 1
ATOM 898 C C . THR A 1 110 ? 14.672 -4.121 -6.684 1.00 80.12 110 THR A C 1
ATOM 900 O O . THR A 1 110 ? 13.733 -4.922 -6.720 1.00 80.12 110 THR A O 1
ATOM 903 N N . TYR A 1 111 ? 14.657 -3.035 -5.914 1.00 78.06 111 TYR A N 1
ATOM 904 C CA . TYR A 1 111 ? 13.523 -2.607 -5.097 1.00 78.06 111 TYR A CA 1
ATOM 905 C C . TYR A 1 111 ? 13.183 -1.152 -5.419 1.00 78.06 111 TYR A C 1
ATOM 907 O O . TYR A 1 111 ? 14.056 -0.376 -5.801 1.00 78.06 111 TYR A O 1
ATOM 915 N N . ASN A 1 112 ? 11.911 -0.787 -5.257 1.00 74.06 112 ASN A N 1
ATOM 916 C CA . ASN A 1 112 ? 11.465 0.586 -5.462 1.00 74.06 112 ASN A CA 1
ATOM 917 C C . ASN A 1 112 ? 11.817 1.443 -4.231 1.00 74.06 112 ASN A C 1
ATOM 919 O O . ASN A 1 112 ? 11.196 1.308 -3.173 1.00 74.06 112 ASN A O 1
ATOM 923 N N . MET A 1 113 ? 12.763 2.368 -4.397 1.00 70.19 113 MET A N 1
ATOM 924 C CA . MET A 1 113 ? 13.269 3.246 -3.331 1.00 70.19 113 MET A CA 1
ATOM 925 C C . MET A 1 113 ? 12.308 4.397 -2.946 1.00 70.19 113 MET A C 1
ATOM 927 O O . MET A 1 113 ? 12.517 5.082 -1.938 1.00 70.19 113 MET A O 1
ATOM 931 N N . ASP A 1 114 ? 11.228 4.606 -3.711 1.00 69.25 114 ASP A N 1
ATOM 932 C CA . ASP A 1 114 ? 10.084 5.481 -3.394 1.00 69.25 114 ASP A CA 1
ATOM 933 C C . ASP A 1 114 ? 8.878 4.664 -2.876 1.00 69.25 114 ASP A C 1
ATOM 935 O O . ASP A 1 114 ? 7.725 5.048 -3.052 1.00 69.25 114 ASP A O 1
ATOM 939 N N . SER A 1 115 ? 9.123 3.533 -2.207 1.00 71.56 115 SER A N 1
ATOM 940 C CA . SER A 1 115 ? 8.108 2.758 -1.475 1.00 71.56 115 SER A CA 1
ATOM 941 C C . SER A 1 115 ? 8.378 2.746 0.037 1.00 71.56 115 SER A C 1
ATOM 943 O O . SER A 1 115 ? 9.347 3.343 0.519 1.00 71.56 115 SER A O 1
ATOM 945 N N . TRP A 1 116 ? 7.494 2.132 0.829 1.00 68.50 116 TRP A N 1
ATOM 946 C CA . TRP A 1 116 ? 7.794 1.889 2.239 1.00 68.50 116 TRP A CA 1
ATOM 947 C C . TRP A 1 116 ? 8.890 0.828 2.345 1.00 68.50 116 TRP A C 1
ATOM 949 O O . TRP A 1 116 ? 8.634 -0.360 2.200 1.00 68.50 116 TRP A O 1
ATOM 959 N N . GLU A 1 117 ? 10.112 1.247 2.659 1.00 53.22 117 GLU A N 1
ATOM 960 C CA . GLU A 1 117 ? 11.217 0.305 2.880 1.00 53.22 117 GLU A CA 1
ATOM 961 C C . GLU A 1 117 ? 11.449 -0.067 4.355 1.00 53.22 117 GLU A C 1
ATOM 963 O O . GLU A 1 117 ? 12.420 -0.751 4.670 1.00 53.22 117 GLU A O 1
ATOM 968 N N . VAL A 1 118 ? 10.565 0.326 5.285 1.00 32.34 118 VAL A N 1
ATOM 969 C CA . VAL A 1 118 ? 10.729 0.006 6.715 1.00 32.34 118 VAL A CA 1
ATOM 970 C C . VAL A 1 118 ? 9.395 -0.326 7.390 1.00 32.34 118 VAL A C 1
ATOM 972 O O . VAL A 1 118 ? 8.367 0.320 7.185 1.00 32.34 118 VAL A O 1
ATOM 975 N N . SER A 1 119 ? 9.456 -1.376 8.202 1.00 27.30 119 SER A N 1
ATOM 976 C CA . SER A 1 119 ? 8.395 -2.103 8.886 1.00 27.30 119 SER A CA 1
ATOM 977 C C . SER A 1 119 ? 7.477 -1.254 9.773 1.00 27.30 119 SER A C 1
ATOM 979 O O . SER A 1 119 ? 7.913 -0.627 10.737 1.00 27.30 119 SER A O 1
ATOM 981 N N . ILE A 1 120 ? 6.163 -1.360 9.540 1.00 32.59 120 ILE A N 1
ATOM 982 C CA . ILE A 1 120 ? 5.135 -0.959 10.509 1.00 32.59 120 ILE A CA 1
ATOM 983 C C . ILE A 1 120 ? 4.226 -2.154 10.841 1.00 32.59 120 ILE A C 1
ATOM 985 O O . ILE A 1 120 ? 3.700 -2.802 9.934 1.00 32.59 120 ILE A O 1
ATOM 989 N N . PRO A 1 121 ? 3.963 -2.445 12.133 1.00 28.30 121 PRO A N 1
ATOM 990 C CA . PRO A 1 121 ? 2.950 -3.411 12.517 1.00 28.30 121 PRO A CA 1
ATOM 991 C C . PRO A 1 121 ? 1.554 -2.850 12.238 1.00 28.30 121 PRO A C 1
ATOM 993 O O . PRO A 1 121 ? 1.165 -1.844 12.829 1.00 28.30 121 PRO A O 1
ATOM 996 N N . PHE A 1 122 ? 0.770 -3.626 11.485 1.00 33.72 122 PHE A N 1
ATOM 997 C CA . PHE A 1 122 ? -0.699 -3.701 11.506 1.00 33.72 122 PHE A CA 1
ATOM 998 C C . PHE A 1 122 ? -1.427 -2.881 10.432 1.00 33.72 122 PHE A C 1
ATOM 1000 O O . PHE A 1 122 ? -1.621 -1.682 10.604 1.00 33.72 122 PHE A O 1
ATOM 1007 N N . LEU A 1 123 ? -1.925 -3.544 9.378 1.00 41.81 123 LEU A N 1
ATOM 1008 C CA . LEU A 1 123 ? -2.622 -2.887 8.266 1.00 41.81 123 LEU A CA 1
ATOM 1009 C C . LEU A 1 123 ? -3.579 -3.824 7.515 1.00 41.81 123 LEU A C 1
ATOM 1011 O O . LEU A 1 123 ? -3.144 -4.773 6.887 1.00 41.81 123 LEU A O 1
ATOM 1015 N N . LEU A 1 124 ? -4.882 -3.534 7.506 1.00 36.41 124 LEU A N 1
ATOM 1016 C CA . LEU A 1 124 ? -5.692 -3.859 6.330 1.00 36.41 124 LEU A CA 1
ATOM 1017 C C . LEU A 1 124 ? -5.687 -2.604 5.482 1.00 36.41 124 LEU A C 1
ATOM 1019 O O . LEU A 1 124 ? -6.139 -1.556 5.923 1.00 36.41 124 LEU A O 1
ATOM 1023 N N . ASP A 1 125 ? -5.112 -2.683 4.306 1.00 40.75 125 ASP A N 1
ATOM 1024 C CA . ASP A 1 125 ? -4.915 -1.541 3.442 1.00 40.75 125 ASP A CA 1
ATOM 1025 C C . ASP A 1 125 ? -5.871 -1.636 2.256 1.00 40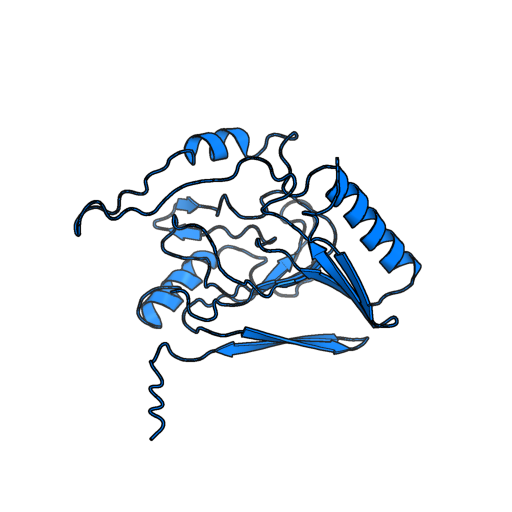.75 125 ASP A C 1
ATOM 1027 O O . ASP A 1 125 ? -6.055 -2.690 1.663 1.00 40.75 125 ASP A O 1
ATOM 1031 N N . GLY A 1 126 ? -6.536 -0.521 1.980 1.00 33.72 126 GLY A N 1
ATOM 1032 C CA . GLY A 1 126 ? -7.377 -0.303 0.819 1.00 33.72 126 GLY A CA 1
ATOM 1033 C C . GLY A 1 126 ? -6.783 0.850 0.037 1.00 33.72 126 GLY A C 1
ATOM 1034 O O . GLY A 1 126 ? -7.282 1.972 0.130 1.00 33.72 126 GLY A O 1
ATOM 1035 N N . GLN A 1 127 ? -5.701 0.583 -0.680 1.00 35.00 127 GLN A N 1
ATOM 1036 C CA . GLN A 1 127 ? -4.901 1.585 -1.356 1.00 35.00 127 GLN A CA 1
ATOM 1037 C C . GLN A 1 127 ? -5.537 1.966 -2.693 1.00 35.00 127 GLN A C 1
ATOM 1039 O O . GLN A 1 127 ? -5.337 1.297 -3.696 1.00 35.00 127 GLN A O 1
ATOM 1044 N N . VAL A 1 128 ? -6.290 3.067 -2.751 1.00 29.94 128 VAL A N 1
ATOM 1045 C CA . VAL A 1 128 ? -6.554 3.738 -4.036 1.00 29.94 128 VAL A CA 1
ATOM 1046 C C . VAL A 1 128 ? -5.353 4.630 -4.329 1.00 29.94 128 VAL A C 1
ATOM 1048 O O . VAL A 1 128 ? -5.231 5.716 -3.762 1.00 29.94 128 VAL A O 1
ATOM 1051 N N . THR A 1 129 ? -4.453 4.155 -5.183 1.00 31.72 129 THR A N 1
ATOM 1052 C CA . THR A 1 129 ? -3.354 4.944 -5.738 1.00 31.72 129 THR A CA 1
ATOM 1053 C C . THR A 1 129 ? -3.940 5.946 -6.739 1.00 31.72 129 THR A C 1
ATOM 1055 O O . THR A 1 129 ? -4.378 5.602 -7.834 1.00 31.72 129 THR A O 1
ATOM 1058 N N . ASP A 1 130 ? -3.981 7.224 -6.363 1.00 28.56 130 ASP A N 1
ATOM 1059 C CA . ASP A 1 130 ? -4.031 8.299 -7.355 1.00 28.56 130 ASP A CA 1
ATOM 1060 C C . ASP A 1 130 ? -2.578 8.556 -7.763 1.00 28.56 130 ASP A C 1
ATOM 1062 O O . ASP A 1 130 ? -1.827 9.266 -7.090 1.00 28.56 130 ASP A O 1
ATOM 1066 N N . GLY A 1 131 ? -2.139 7.806 -8.776 1.00 30.08 131 GLY A N 1
ATOM 1067 C CA . GLY A 1 131 ? -0.765 7.775 -9.257 1.00 30.08 131 GLY A CA 1
ATOM 1068 C C . GLY A 1 131 ? -0.344 9.109 -9.862 1.00 30.08 131 GLY A C 1
ATOM 1069 O O . GLY A 1 131 ? -0.431 9.307 -11.072 1.00 30.08 131 GLY A O 1
ATOM 1070 N N . VAL A 1 132 ? 0.184 9.996 -9.023 1.00 26.44 132 VAL A N 1
ATOM 1071 C CA . VAL A 1 132 ? 1.213 10.959 -9.426 1.00 26.44 132 VAL A CA 1
ATOM 1072 C C . VAL A 1 132 ? 2.531 10.481 -8.815 1.00 26.44 132 VAL A C 1
ATOM 1074 O O . VAL A 1 132 ? 3.053 11.069 -7.869 1.00 26.44 132 VAL A O 1
ATOM 1077 N N . GLY A 1 133 ? 3.001 9.330 -9.301 1.00 32.47 133 GLY A N 1
ATOM 1078 C CA . GLY A 1 133 ? 4.351 8.830 -9.061 1.00 32.47 133 GLY A CA 1
ATOM 1079 C C . GLY A 1 133 ? 5.330 9.439 -10.068 1.00 32.47 133 GLY A C 1
ATOM 1080 O O . GLY A 1 133 ? 4.977 9.748 -11.210 1.00 32.47 133 GLY A O 1
ATOM 1081 N N . LEU A 1 134 ? 6.527 9.737 -9.573 1.00 33.19 134 LEU A N 1
ATOM 1082 C CA . LEU A 1 134 ? 7.648 10.341 -10.292 1.00 33.19 134 LEU A CA 1
ATOM 1083 C C . LEU A 1 134 ? 8.448 9.248 -11.048 1.00 33.19 134 LEU A C 1
ATOM 1085 O O . LEU A 1 134 ? 8.346 8.073 -10.719 1.00 33.19 134 LEU A O 1
ATOM 1089 N N . PRO A 1 135 ? 9.197 9.593 -12.113 1.00 36.53 135 PRO A N 1
ATOM 1090 C CA . PRO A 1 135 ? 9.133 8.873 -13.393 1.00 36.53 135 PRO A CA 1
ATOM 1091 C C . PRO A 1 135 ? 10.173 7.769 -13.647 1.00 36.53 135 PRO A C 1
ATOM 1093 O O . PRO A 1 135 ? 10.387 7.438 -14.807 1.00 36.53 135 PRO A O 1
ATOM 1096 N N . CYS A 1 136 ? 10.886 7.257 -12.653 1.00 40.91 136 CYS A N 1
ATOM 1097 C CA . CYS A 1 136 ? 12.224 6.693 -12.893 1.00 40.91 136 CYS A CA 1
ATOM 1098 C C . CYS A 1 136 ? 12.398 5.178 -12.773 1.00 40.91 136 CYS A C 1
ATOM 1100 O O . CYS A 1 136 ? 13.496 4.668 -12.953 1.00 40.91 136 CYS A O 1
ATOM 1102 N N . GLU A 1 137 ? 11.317 4.431 -12.648 1.00 43.28 137 GLU A N 1
ATOM 1103 C CA . GLU A 1 137 ? 11.278 3.135 -13.320 1.00 43.28 137 GLU A CA 1
ATOM 1104 C C . GLU A 1 137 ? 10.456 3.302 -14.605 1.00 43.28 137 GLU A C 1
ATOM 1106 O O . GLU 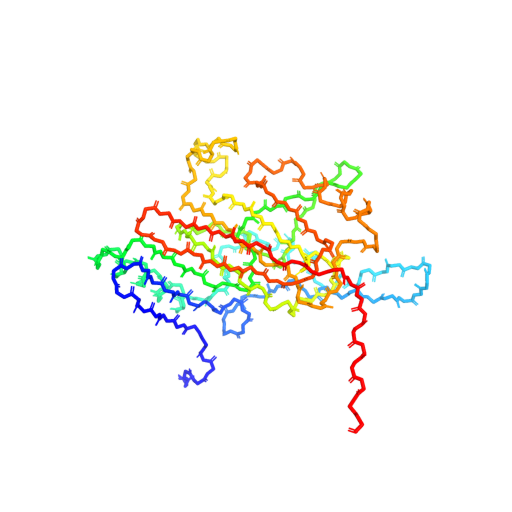A 1 137 ? 9.697 4.271 -14.711 1.00 43.28 137 GLU A O 1
ATOM 1111 N N . PRO A 1 138 ? 10.545 2.402 -15.602 1.00 40.66 138 PRO A N 1
ATOM 1112 C CA . PRO A 1 138 ? 9.515 2.289 -16.629 1.00 40.66 138 PRO A CA 1
ATOM 1113 C C . PRO A 1 138 ? 8.181 1.888 -15.961 1.00 40.66 138 PRO A C 1
ATOM 1115 O O . PRO A 1 138 ? 7.779 0.732 -15.939 1.00 40.66 138 PRO A O 1
ATOM 1118 N N . LYS A 1 139 ? 7.564 2.900 -15.350 1.00 52.78 139 LYS A N 1
ATOM 1119 C CA . LYS A 1 139 ? 6.228 3.096 -14.790 1.00 52.78 139 LYS A CA 1
ATOM 1120 C C . LYS A 1 139 ? 5.566 1.891 -14.094 1.00 52.78 139 LYS A C 1
ATOM 1122 O O . LYS A 1 139 ? 4.506 1.445 -14.534 1.00 52.78 139 LYS A O 1
ATOM 1127 N N . PRO A 1 140 ? 6.127 1.438 -12.957 1.00 48.19 140 PRO A N 1
ATOM 1128 C CA . PRO A 1 140 ? 5.490 0.509 -12.018 1.00 48.19 140 PRO A CA 1
ATOM 1129 C C . PRO A 1 140 ? 4.340 1.137 -11.201 1.00 48.19 140 PRO A C 1
ATOM 1131 O O . PRO A 1 140 ? 3.605 0.439 -10.511 1.00 48.19 140 PRO A O 1
ATOM 1134 N N . ASP A 1 141 ? 4.111 2.452 -11.287 1.00 50.06 141 ASP A N 1
ATOM 1135 C CA . ASP A 1 141 ? 3.085 3.151 -10.481 1.00 50.06 141 ASP A CA 1
ATOM 1136 C C . ASP A 1 141 ? 1.636 2.816 -10.880 1.00 50.06 141 ASP A C 1
ATOM 1138 O O . ASP A 1 141 ? 0.669 3.294 -10.288 1.00 50.06 141 ASP A O 1
ATOM 1142 N N . ALA A 1 142 ? 1.490 2.027 -11.936 1.00 55.09 142 ALA A N 1
ATOM 1143 C CA . ALA A 1 142 ? 0.234 1.582 -12.513 1.00 55.09 142 ALA A CA 1
ATOM 1144 C C . ALA A 1 142 ? 0.005 0.075 -12.302 1.00 55.09 142 ALA A C 1
ATOM 1146 O O . ALA A 1 142 ? -0.877 -0.508 -12.936 1.00 55.09 142 ALA A O 1
ATOM 1147 N N . GLU A 1 143 ? 0.793 -0.545 -11.429 1.00 70.06 143 GLU A N 1
ATOM 1148 C CA . GLU A 1 143 ? 0.585 -1.901 -10.939 1.00 70.06 143 GLU A CA 1
ATOM 1149 C C . GLU A 1 143 ? -0.541 -1.971 -9.909 1.00 70.06 143 GLU A C 1
ATOM 1151 O O . GLU A 1 143 ? -0.746 -1.041 -9.133 1.00 70.06 143 GLU A O 1
ATOM 1156 N N . ALA A 1 144 ? -1.212 -3.115 -9.845 1.00 69.75 144 ALA A N 1
ATOM 1157 C CA . ALA A 1 144 ? -2.178 -3.448 -8.809 1.00 69.75 144 ALA A CA 1
ATOM 1158 C C . ALA A 1 144 ? -1.732 -4.675 -8.000 1.00 69.75 144 ALA A C 1
ATOM 1160 O O . ALA A 1 144 ? -2.406 -5.708 -8.049 1.00 69.75 144 ALA A O 1
ATOM 1161 N N . PRO A 1 145 ? -0.602 -4.625 -7.268 1.00 76.94 145 PRO A N 1
ATOM 1162 C CA . PRO A 1 145 ? -0.231 -5.734 -6.415 1.00 76.94 145 PRO A CA 1
ATOM 1163 C C . PRO A 1 145 ? -1.259 -5.919 -5.297 1.00 76.94 145 PRO A C 1
ATOM 1165 O O . PRO A 1 145 ? -1.744 -4.968 -4.676 1.00 76.94 145 PRO A O 1
ATOM 1168 N N . VAL A 1 146 ? -1.565 -7.177 -5.025 1.00 85.44 146 VAL A N 1
ATOM 1169 C CA . VAL A 1 146 ? -2.235 -7.615 -3.811 1.00 85.44 146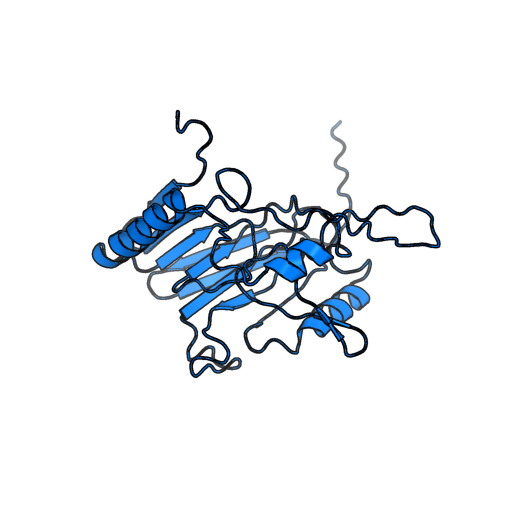 VAL A CA 1
ATOM 1170 C C . VAL A 1 146 ? -1.237 -8.455 -3.052 1.00 85.44 146 VAL A C 1
ATOM 1172 O O . VAL A 1 146 ? -0.814 -9.501 -3.549 1.00 85.44 146 VAL A O 1
ATOM 1175 N N . SER A 1 147 ? -0.883 -7.999 -1.860 1.00 86.88 147 SER A N 1
ATOM 1176 C CA . SER A 1 147 ? 0.154 -8.620 -1.045 1.00 86.88 147 SER A CA 1
ATOM 1177 C C . SER A 1 147 ? -0.337 -8.827 0.375 1.00 86.88 147 SER A C 1
ATOM 1179 O O . SER A 1 147 ? -1.089 -8.015 0.912 1.00 86.88 147 SER A O 1
ATOM 1181 N N . ASP A 1 148 ? 0.113 -9.892 1.016 1.00 87.25 148 ASP A N 1
ATOM 1182 C CA . ASP A 1 148 ? 0.006 -9.990 2.462 1.00 87.25 148 ASP A CA 1
ATOM 1183 C C . ASP A 1 148 ? 1.049 -9.084 3.113 1.00 87.25 148 ASP A C 1
ATOM 1185 O O . ASP A 1 148 ? 2.172 -8.945 2.642 1.00 87.25 148 ASP A O 1
ATOM 1189 N N . ILE A 1 149 ? 0.703 -8.502 4.255 1.00 83.38 149 ILE A N 1
ATOM 1190 C CA . ILE A 1 149 ? 1.682 -7.815 5.093 1.00 83.38 149 ILE A CA 1
ATOM 1191 C C . ILE A 1 149 ? 2.128 -8.792 6.170 1.00 83.38 149 ILE A C 1
ATOM 1193 O O . ILE A 1 149 ? 1.329 -9.192 7.023 1.00 83.38 149 ILE A O 1
ATOM 1197 N N . ALA A 1 150 ? 3.403 -9.172 6.148 1.00 84.69 150 ALA A N 1
ATOM 1198 C CA . ALA A 1 150 ? 3.993 -10.127 7.077 1.00 84.69 150 ALA A CA 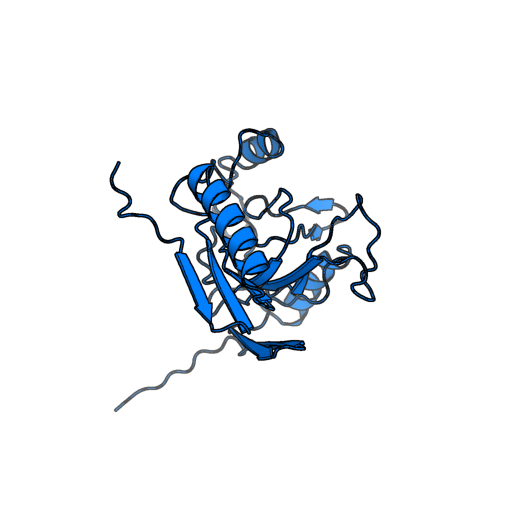1
ATOM 1199 C C . ALA A 1 150 ? 5.421 -9.726 7.484 1.00 84.69 150 ALA A C 1
ATOM 1201 O O . ALA A 1 150 ? 6.070 -8.893 6.858 1.00 84.69 150 ALA A O 1
ATOM 1202 N N . TRP A 1 151 ? 5.914 -10.331 8.565 1.00 81.81 151 TRP A N 1
ATOM 1203 C CA . TRP A 1 151 ? 7.278 -10.125 9.066 1.00 81.81 151 TRP A CA 1
ATOM 1204 C C . TRP A 1 151 ? 8.244 -11.094 8.380 1.00 81.81 151 TRP A C 1
ATOM 1206 O O . TRP A 1 151 ? 8.750 -12.026 9.010 1.00 81.81 151 TRP A O 1
ATOM 1216 N N . ILE A 1 152 ? 8.436 -10.906 7.075 1.00 83.50 152 ILE A N 1
ATOM 1217 C CA . ILE A 1 152 ? 9.241 -11.791 6.227 1.00 83.50 152 ILE A CA 1
ATOM 1218 C C . ILE A 1 152 ? 10.661 -11.927 6.790 1.00 83.50 152 ILE A C 1
ATOM 1220 O O . ILE A 1 152 ? 11.312 -10.940 7.125 1.00 83.50 152 ILE A O 1
ATOM 1224 N N . GLY A 1 153 ? 11.126 -13.168 6.950 1.00 85.31 153 GLY A N 1
ATOM 1225 C CA . GLY A 1 153 ? 12.437 -13.486 7.530 1.00 85.31 153 GLY A CA 1
ATOM 1226 C C . GLY A 1 153 ? 12.546 -13.340 9.057 1.00 85.31 153 GLY A C 1
ATOM 1227 O O . GLY A 1 153 ? 13.491 -13.870 9.641 1.00 85.31 153 GLY A O 1
ATOM 1228 N N . GLU A 1 154 ? 11.585 -12.696 9.725 1.00 86.81 154 GLU A N 1
ATOM 1229 C CA . GLU A 1 154 ? 11.577 -12.524 11.187 1.00 86.81 154 GLU A CA 1
ATOM 1230 C C . GLU A 1 154 ? 10.572 -13.439 11.899 1.00 86.81 154 GLU A C 1
ATOM 1232 O O . GLU A 1 154 ? 10.831 -13.903 13.014 1.00 86.81 154 GLU A O 1
ATOM 1237 N N . LYS A 1 155 ? 9.410 -13.699 11.285 1.00 88.12 155 LYS A N 1
ATOM 1238 C CA . LYS A 1 155 ? 8.370 -14.583 11.833 1.00 88.12 155 LYS A CA 1
ATOM 1239 C C . LYS A 1 155 ? 7.911 -15.609 10.800 1.00 88.12 155 LYS A C 1
ATOM 1241 O O . LYS A 1 155 ? 7.976 -15.335 9.607 1.00 88.12 155 LYS A O 1
ATOM 1246 N N . PRO A 1 156 ? 7.405 -16.775 11.247 1.00 93.19 156 PRO A N 1
ATOM 1247 C CA . PRO A 1 156 ? 6.812 -17.749 10.342 1.00 93.19 156 PRO A CA 1
ATOM 1248 C C . PRO A 1 156 ? 5.661 -17.137 9.542 1.00 93.19 156 PRO A C 1
ATOM 1250 O O . PRO A 1 156 ? 4.733 -16.569 10.124 1.00 93.19 156 PRO A O 1
ATOM 1253 N N . TYR A 1 157 ? 5.730 -17.302 8.229 1.00 92.31 157 TYR A N 1
ATOM 1254 C CA . TYR A 1 157 ? 4.724 -16.895 7.262 1.00 92.31 157 TYR A CA 1
ATOM 1255 C C . TYR A 1 157 ? 4.615 -17.981 6.183 1.00 92.31 157 TYR A C 1
ATOM 1257 O O . TYR A 1 157 ? 5.607 -18.638 5.868 1.00 92.31 157 TYR A O 1
ATOM 1265 N N . ASP A 1 158 ? 3.409 -18.208 5.666 1.00 92.75 158 ASP A N 1
ATOM 1266 C CA . ASP A 1 158 ? 3.155 -19.106 4.538 1.00 92.75 158 ASP A CA 1
ATOM 1267 C C . ASP A 1 158 ? 2.406 -18.358 3.435 1.00 92.75 158 ASP A C 1
ATOM 1269 O O . ASP A 1 158 ? 1.197 -18.136 3.535 1.00 92.75 158 ASP A O 1
ATOM 1273 N N . GLY A 1 159 ? 3.129 -18.038 2.360 1.00 90.94 159 GLY A N 1
ATOM 1274 C CA . GLY A 1 159 ? 2.612 -17.342 1.181 1.00 90.94 159 GLY A CA 1
ATOM 1275 C C . GLY A 1 159 ? 1.450 -18.026 0.467 1.00 90.94 159 GLY A C 1
ATOM 1276 O O . GLY A 1 159 ? 0.678 -17.363 -0.215 1.00 90.94 159 GLY A O 1
ATOM 1277 N N . ASN A 1 160 ? 1.268 -19.340 0.640 1.00 91.19 160 ASN A N 1
ATOM 1278 C CA . ASN A 1 160 ? 0.179 -20.069 -0.020 1.00 91.19 160 ASN A CA 1
ATOM 1279 C C . ASN A 1 160 ? -1.148 -19.966 0.737 1.00 91.19 160 ASN A C 1
ATOM 1281 O O . ASN A 1 160 ? -2.215 -20.173 0.157 1.00 91.19 160 ASN A O 1
ATOM 1285 N N . THR A 1 161 ? -1.086 -19.741 2.051 1.00 91.38 161 THR A N 1
ATOM 1286 C CA . THR A 1 161 ? -2.261 -19.759 2.935 1.00 91.38 161 THR A CA 1
ATOM 1287 C C . THR A 1 161 ? -2.527 -18.419 3.611 1.00 91.38 161 THR A C 1
ATOM 1289 O O . THR A 1 161 ? -3.612 -18.231 4.165 1.00 91.38 161 THR A O 1
ATOM 1292 N N . GLY A 1 162 ? -1.549 -17.511 3.605 1.00 86.75 162 GLY A N 1
ATOM 1293 C CA . GLY A 1 162 ? -1.563 -16.248 4.340 1.00 86.75 162 GLY A CA 1
ATOM 1294 C C . GLY A 1 162 ? -1.398 -16.415 5.855 1.00 86.75 162 GLY A C 1
ATOM 1295 O O . GLY A 1 162 ? -1.509 -15.450 6.616 1.00 86.75 162 GLY A O 1
ATOM 1296 N N . VAL A 1 163 ? -1.151 -17.635 6.353 1.00 89.56 163 VAL A N 1
ATOM 1297 C CA . VAL A 1 163 ? -0.937 -17.863 7.788 1.00 89.56 163 VAL A CA 1
ATOM 1298 C C . VAL A 1 163 ? 0.331 -17.133 8.224 1.00 89.56 163 VAL A C 1
ATOM 1300 O O . VAL A 1 163 ? 1.400 -17.334 7.663 1.00 89.56 163 VAL A O 1
ATOM 1303 N N . GLY A 1 164 ? 0.212 -16.296 9.256 1.00 86.00 164 GLY A N 1
ATOM 1304 C CA . GLY A 1 164 ? 1.302 -15.436 9.730 1.00 86.00 164 GLY A CA 1
ATOM 1305 C C . GLY A 1 164 ? 1.227 -13.996 9.213 1.00 86.00 164 GLY A C 1
ATOM 1306 O O . GLY A 1 164 ? 1.891 -13.128 9.784 1.00 86.00 164 GLY A O 1
ATOM 1307 N N . ALA A 1 165 ? 0.369 -13.715 8.225 1.00 85.94 165 ALA A N 1
ATOM 1308 C CA . ALA A 1 165 ? 0.066 -12.352 7.811 1.00 85.94 165 ALA A CA 1
ATOM 1309 C C . ALA A 1 165 ? -0.613 -11.568 8.944 1.00 85.94 165 ALA A C 1
ATOM 1311 O O . ALA A 1 165 ? -1.432 -12.083 9.713 1.00 85.94 165 ALA A O 1
ATOM 1312 N N . ILE A 1 166 ? -0.274 -10.288 9.037 1.00 81.88 166 ILE A N 1
ATOM 1313 C CA . ILE A 1 166 ? -0.865 -9.322 9.969 1.00 81.88 166 ILE A CA 1
ATOM 1314 C C . ILE A 1 166 ? -1.806 -8.344 9.260 1.00 81.88 166 ILE A C 1
ATOM 1316 O O . ILE A 1 166 ? -2.349 -7.434 9.893 1.00 81.88 166 ILE A O 1
ATOM 1320 N N . GLY A 1 167 ? -1.963 -8.516 7.951 1.00 83.25 167 GLY A N 1
ATOM 1321 C CA . GLY A 1 167 ? -2.559 -7.534 7.079 1.00 83.25 167 GLY A CA 1
ATOM 1322 C C . GLY A 1 167 ? -2.605 -7.970 5.626 1.00 83.25 167 GLY A C 1
ATOM 1323 O O . GLY A 1 167 ? -1.975 -8.956 5.263 1.00 83.25 167 GLY A O 1
ATOM 1324 N N . VAL A 1 168 ? -3.339 -7.208 4.822 1.00 83.38 168 VAL A N 1
ATOM 1325 C CA . VAL A 1 168 ? -3.395 -7.352 3.363 1.00 83.38 168 VAL A CA 1
ATOM 1326 C C . VAL A 1 168 ? -3.325 -5.956 2.765 1.00 83.38 168 VAL A C 1
ATOM 1328 O O . VAL A 1 168 ? -4.017 -5.056 3.245 1.00 83.38 168 VAL A O 1
ATOM 1331 N N . GLU A 1 169 ? -2.499 -5.796 1.743 1.00 83.06 169 GLU A N 1
ATOM 1332 C CA . GLU A 1 169 ? -2.379 -4.624 0.889 1.00 83.06 169 GLU A CA 1
ATOM 1333 C C . GLU A 1 169 ? -3.145 -4.845 -0.412 1.00 83.06 169 GLU A C 1
ATOM 1335 O O . GLU A 1 169 ? -2.914 -5.817 -1.128 1.00 83.06 169 GLU A O 1
ATOM 1340 N N . PHE A 1 170 ? -4.072 -3.932 -0.705 1.00 82.94 170 PHE A N 1
ATOM 1341 C CA . PHE A 1 170 ? -4.774 -3.855 -1.981 1.00 82.94 170 PHE A CA 1
ATOM 1342 C C . PHE A 1 170 ? -4.319 -2.594 -2.707 1.00 82.94 170 PHE A C 1
ATOM 1344 O O . PHE A 1 170 ? -4.886 -1.531 -2.462 1.00 82.94 170 PHE A O 1
ATOM 1351 N N . ALA A 1 171 ? -3.332 -2.692 -3.595 1.00 80.81 171 ALA A N 1
ATOM 1352 C CA . ALA A 1 171 ? -2.945 -1.556 -4.420 1.00 80.81 171 ALA A CA 1
ATOM 1353 C C . ALA A 1 171 ? -3.849 -1.452 -5.650 1.00 80.81 171 ALA A C 1
ATOM 1355 O O . ALA A 1 171 ? -4.142 -2.450 -6.310 1.00 80.81 171 ALA A O 1
ATOM 1356 N N . GLY A 1 172 ? -4.321 -0.242 -5.937 1.00 75.62 172 GLY A N 1
ATOM 1357 C CA . GLY A 1 172 ? -5.062 0.073 -7.148 1.00 75.62 172 GLY A CA 1
ATOM 1358 C C . GLY A 1 172 ? -4.147 0.199 -8.361 1.00 75.62 172 GLY A C 1
ATOM 1359 O O . GLY A 1 172 ? -3.014 0.653 -8.262 1.00 75.62 172 GLY A O 1
ATOM 1360 N N . THR A 1 173 ? -4.679 -0.153 -9.524 1.00 73.81 173 THR A N 1
ATOM 1361 C CA . THR A 1 173 ? -4.058 0.193 -10.800 1.00 73.81 173 THR A CA 1
ATOM 1362 C C . THR A 1 173 ? -4.297 1.680 -11.102 1.00 73.81 173 THR A C 1
ATOM 1364 O O . THR A 1 173 ? -5.282 2.257 -10.637 1.00 73.81 173 THR A O 1
ATOM 1367 N N . ALA A 1 174 ? -3.458 2.318 -11.920 1.00 73.56 174 ALA A N 1
ATOM 1368 C CA . ALA A 1 174 ? -3.712 3.695 -12.340 1.00 73.56 174 ALA A CA 1
ATOM 1369 C C . ALA A 1 174 ? -4.997 3.832 -13.175 1.00 73.56 174 ALA A C 1
ATOM 1371 O O . ALA A 1 174 ? -5.332 2.959 -13.981 1.00 73.56 174 ALA A O 1
ATOM 1372 N N . VAL A 1 175 ? -5.665 4.983 -13.050 1.00 74.19 175 VAL A N 1
ATOM 1373 C CA . VAL A 1 175 ? -6.889 5.305 -13.806 1.00 74.19 175 VAL A CA 1
ATOM 1374 C C . VAL A 1 175 ? -6.597 5.570 -15.287 1.00 74.19 175 VAL A C 1
ATOM 1376 O O . VAL A 1 175 ? -7.361 5.135 -16.147 1.00 74.19 175 VAL A O 1
ATOM 1379 N N . SER A 1 176 ? -5.511 6.286 -15.593 1.00 68.19 176 SER A N 1
ATOM 1380 C CA . SER A 1 176 ? -5.124 6.635 -16.973 1.00 68.19 176 SER A CA 1
ATOM 1381 C C . SER A 1 176 ? -3.615 6.734 -17.211 1.00 68.19 176 SER A C 1
ATOM 1383 O O . SER A 1 176 ? -3.196 6.974 -18.341 1.00 68.19 176 SER A O 1
ATOM 1385 N N . SER A 1 177 ? -2.791 6.611 -16.169 1.00 67.88 177 SER A N 1
ATOM 1386 C CA . SER A 1 177 ? -1.336 6.556 -16.329 1.00 67.88 177 SER A CA 1
ATOM 1387 C C . SER A 1 177 ? -0.946 5.226 -16.969 1.00 67.88 177 SER A C 1
ATOM 1389 O O . SER A 1 177 ? -1.565 4.200 -16.700 1.00 67.88 177 SER A O 1
ATOM 1391 N N . SER A 1 178 ? 0.081 5.242 -17.810 1.00 68.56 178 SER A N 1
ATOM 1392 C CA . SER A 1 178 ? 0.630 4.037 -18.442 1.00 68.56 178 SER A CA 1
ATOM 1393 C C . SER A 1 178 ? 1.128 3.037 -17.399 1.00 68.56 178 SER A C 1
ATOM 1395 O O . SER A 1 178 ? 1.760 3.463 -16.432 1.00 68.56 178 SER A O 1
ATOM 1397 N N . GLY A 1 179 ? 0.894 1.748 -17.645 1.00 73.12 179 GLY A N 1
ATOM 1398 C CA . GLY A 1 179 ? 1.365 0.646 -16.807 1.00 73.12 179 GLY A CA 1
ATOM 1399 C C . GLY A 1 179 ? 2.394 -0.250 -17.476 1.00 73.12 179 GLY A C 1
ATOM 1400 O O . GLY A 1 179 ? 3.244 0.206 -18.238 1.00 73.12 179 GLY A O 1
ATOM 1401 N N . PHE A 1 180 ? 2.320 -1.537 -17.155 1.00 77.88 180 PHE A N 1
ATOM 1402 C CA . PH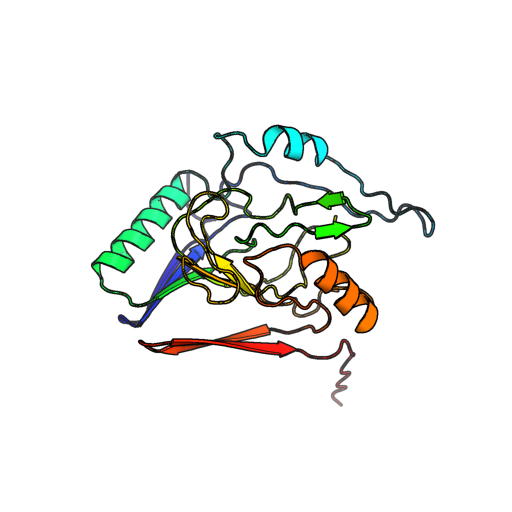E A 1 180 ? 3.243 -2.554 -17.622 1.00 77.88 180 PHE A CA 1
ATOM 1403 C C . PHE A 1 180 ? 3.127 -2.816 -19.117 1.00 77.88 180 PHE A C 1
ATOM 1405 O O . PHE A 1 180 ? 2.173 -3.439 -19.583 1.00 77.88 180 PHE A O 1
ATOM 1412 N N . GLY A 1 181 ? 4.177 -2.437 -19.842 1.00 69.81 181 GLY A N 1
ATOM 1413 C CA . GLY A 1 181 ? 4.315 -2.708 -21.266 1.00 69.81 181 GLY A CA 1
ATOM 1414 C C . GLY A 1 181 ? 3.200 -2.096 -22.120 1.00 69.81 181 GLY A C 1
ATOM 1415 O O . GLY A 1 181 ? 2.285 -1.433 -21.642 1.00 69.81 181 GLY A O 1
ATOM 1416 N N . GLU A 1 182 ? 3.280 -2.325 -23.426 1.00 74.56 182 GLU A N 1
ATOM 1417 C CA . GLU A 1 182 ? 2.272 -1.837 -24.382 1.00 74.56 182 GLU A CA 1
ATOM 1418 C C . GLU A 1 182 ? 1.220 -2.906 -24.712 1.00 74.56 182 GLU A C 1
ATOM 1420 O O . GLU A 1 182 ? 0.128 -2.616 -25.201 1.00 74.56 182 GLU A O 1
ATOM 1425 N N . THR A 1 183 ? 1.545 -4.172 -24.443 1.00 83.81 183 THR A N 1
ATOM 1426 C CA . THR A 1 183 ? 0.702 -5.334 -24.737 1.00 83.81 183 THR A CA 1
ATOM 1427 C C . THR A 1 183 ? 0.475 -6.173 -23.487 1.00 83.81 183 THR A C 1
ATOM 1429 O O . THR A 1 183 ? 1.313 -6.193 -22.583 1.00 83.81 183 THR A O 1
ATOM 1432 N N . ILE A 1 184 ? -0.614 -6.946 -23.473 1.00 86.38 184 ILE A N 1
ATOM 1433 C CA . ILE A 1 184 ? -0.895 -7.888 -22.383 1.00 86.38 184 ILE A CA 1
ATOM 1434 C C . ILE A 1 184 ? 0.266 -8.868 -22.155 1.00 86.38 184 ILE A C 1
ATOM 1436 O O . ILE A 1 184 ? 0.655 -9.098 -21.018 1.00 86.38 184 ILE A O 1
ATOM 1440 N N . ASN A 1 185 ? 0.909 -9.350 -23.225 1.00 88.81 185 ASN A N 1
ATOM 1441 C CA . ASN A 1 185 ? 2.037 -10.277 -23.117 1.00 88.81 185 ASN A CA 1
ATOM 1442 C C . ASN A 1 185 ? 3.250 -9.631 -22.430 1.00 88.81 185 ASN A C 1
ATOM 1444 O O . ASN A 1 185 ? 3.859 -10.238 -21.553 1.00 88.81 185 ASN A O 1
ATOM 1448 N N . SER A 1 186 ? 3.611 -8.399 -22.808 1.00 86.81 186 SER A N 1
ATOM 1449 C CA . SER A 1 186 ? 4.697 -7.667 -22.136 1.00 86.81 186 SER A CA 1
ATOM 1450 C C . SER A 1 186 ? 4.350 -7.334 -20.681 1.00 86.81 186 SER A C 1
ATOM 1452 O O . SER A 1 186 ? 5.230 -7.323 -19.819 1.00 86.81 186 SER A O 1
ATOM 1454 N N . ALA A 1 187 ? 3.065 -7.103 -20.396 1.00 86.19 187 ALA A N 1
ATOM 1455 C CA . ALA A 1 187 ? 2.593 -6.841 -19.048 1.00 86.19 187 ALA A CA 1
ATOM 1456 C C . ALA A 1 187 ? 2.720 -8.072 -18.146 1.00 86.19 187 ALA A C 1
ATOM 1458 O O . ALA A 1 187 ? 3.234 -7.974 -17.036 1.00 86.19 187 ALA A O 1
ATOM 1459 N N . GLU A 1 188 ? 2.314 -9.238 -18.649 1.00 89.69 188 GLU A N 1
ATOM 1460 C CA . GLU A 1 188 ? 2.435 -10.520 -17.953 1.00 89.69 188 GLU A CA 1
ATOM 1461 C C . GLU A 1 188 ? 3.899 -10.894 -17.699 1.00 89.69 188 GLU A C 1
ATOM 1463 O O . GLU A 1 188 ? 4.232 -11.358 -16.611 1.00 89.69 188 GLU A O 1
ATOM 1468 N N . GLN A 1 189 ? 4.796 -10.637 -18.658 1.00 89.50 189 GLN A N 1
ATOM 1469 C CA . GLN A 1 189 ? 6.239 -10.822 -18.457 1.00 89.50 189 GLN A CA 1
ATOM 1470 C C . GLN A 1 189 ? 6.779 -9.919 -17.343 1.00 89.50 189 GLN A C 1
ATOM 1472 O O . GLN A 1 189 ? 7.574 -10.365 -16.516 1.00 89.50 189 GLN A O 1
ATOM 1477 N N . THR A 1 190 ? 6.320 -8.667 -17.288 1.00 87.38 190 THR A N 1
ATOM 1478 C CA . THR A 1 190 ? 6.711 -7.738 -16.221 1.00 87.38 190 THR A CA 1
ATOM 1479 C C . THR A 1 190 ? 6.153 -8.188 -14.873 1.00 87.38 190 THR A C 1
ATOM 1481 O O . THR A 1 190 ? 6.903 -8.265 -13.906 1.00 87.38 190 THR A O 1
ATOM 1484 N N . ALA A 1 191 ? 4.885 -8.591 -14.796 1.00 88.94 191 ALA A N 1
ATOM 1485 C CA . ALA A 1 191 ? 4.303 -9.134 -13.569 1.00 88.94 191 ALA A CA 1
ATOM 1486 C C . ALA A 1 191 ? 5.049 -10.395 -13.087 1.00 88.94 191 ALA A C 1
ATOM 1488 O O . ALA A 1 191 ? 5.322 -10.535 -11.895 1.00 88.94 191 ALA A O 1
ATOM 1489 N N . ALA A 1 192 ? 5.463 -11.273 -14.008 1.00 91.19 192 ALA A N 1
ATOM 1490 C CA . ALA A 1 192 ? 6.232 -12.475 -13.690 1.00 91.19 192 ALA A CA 1
ATOM 1491 C C . ALA A 1 192 ? 7.614 -12.174 -13.081 1.00 91.19 192 ALA A C 1
ATOM 1493 O O . ALA A 1 192 ? 8.119 -12.986 -12.308 1.00 91.19 192 ALA A O 1
ATOM 1494 N N . SER A 1 193 ? 8.202 -11.001 -13.352 1.00 90.69 193 SER A N 1
ATOM 1495 C CA . SER A 1 193 ? 9.465 -10.582 -12.720 1.00 90.69 193 SER A CA 1
ATOM 1496 C C . SER A 1 193 ? 9.358 -10.373 -11.201 1.00 90.69 193 SER A C 1
ATOM 1498 O O . SER A 1 193 ? 10.373 -10.341 -10.511 1.00 90.69 193 SER A O 1
ATOM 1500 N N . TYR A 1 194 ? 8.141 -10.306 -10.650 1.00 91.06 194 TYR A N 1
ATOM 1501 C CA . TYR A 1 194 ? 7.890 -10.211 -9.209 1.00 91.06 194 TYR A CA 1
ATOM 1502 C C . TYR A 1 194 ? 7.573 -11.561 -8.544 1.00 91.06 194 TYR A C 1
ATOM 1504 O O . TYR A 1 194 ? 7.307 -11.598 -7.344 1.00 91.06 194 TYR A O 1
ATOM 1512 N N . ALA A 1 195 ? 7.615 -12.682 -9.273 1.00 91.75 195 ALA A N 1
ATOM 1513 C CA . ALA A 1 195 ? 7.179 -13.994 -8.771 1.00 91.75 195 ALA A CA 1
ATOM 1514 C C . ALA A 1 195 ? 7.992 -14.537 -7.577 1.00 91.75 195 ALA A C 1
ATOM 1516 O O . ALA A 1 195 ? 7.579 -15.498 -6.934 1.00 91.75 195 ALA A O 1
ATOM 1517 N N . ARG A 1 196 ? 9.150 -13.9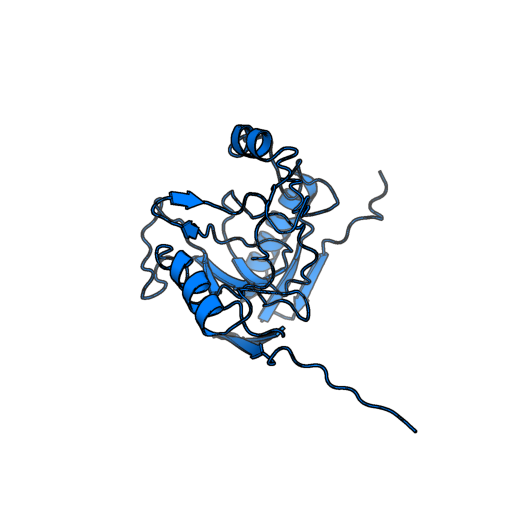38 -7.275 1.00 92.12 196 ARG A N 1
ATOM 1518 C CA . ARG A 1 196 ? 10.004 -14.302 -6.134 1.00 92.12 196 ARG A CA 1
ATOM 1519 C C . ARG A 1 196 ? 9.460 -13.871 -4.768 1.00 92.12 196 ARG A C 1
ATOM 1521 O O . ARG A 1 196 ? 9.970 -14.337 -3.753 1.00 92.12 196 ARG A O 1
ATOM 1528 N N . ASN A 1 197 ? 8.510 -12.939 -4.735 1.00 91.31 197 ASN A N 1
ATOM 1529 C CA . ASN A 1 197 ? 7.993 -12.366 -3.494 1.00 91.31 197 ASN A CA 1
ATOM 1530 C C . ASN A 1 197 ? 6.923 -13.300 -2.920 1.00 91.31 197 ASN A C 1
ATOM 1532 O O . ASN A 1 197 ? 5.860 -13.455 -3.514 1.00 91.31 197 ASN A O 1
ATOM 1536 N N . GLU A 1 198 ? 7.221 -13.953 -1.794 1.00 92.62 198 GLU A N 1
ATOM 1537 C CA . GLU A 1 198 ? 6.324 -14.945 -1.181 1.00 92.62 198 GLU A CA 1
ATOM 1538 C C . GLU A 1 198 ? 5.035 -14.336 -0.616 1.00 92.62 198 GLU A C 1
ATOM 1540 O O . GLU A 1 198 ? 4.045 -15.037 -0.434 1.00 92.62 198 GLU A O 1
ATOM 1545 N N . ASP A 1 199 ? 5.054 -13.037 -0.346 1.00 89.12 199 ASP A N 1
ATOM 1546 C CA . ASP A 1 199 ? 3.946 -12.233 0.149 1.00 89.12 199 ASP A CA 1
ATOM 1547 C C . ASP A 1 199 ? 3.055 -11.668 -0.965 1.00 89.12 199 ASP A C 1
ATOM 1549 O O . ASP A 1 199 ? 1.943 -11.223 -0.684 1.00 89.12 199 ASP A O 1
ATOM 1553 N N . LEU A 1 200 ? 3.485 -11.732 -2.229 1.00 91.56 200 LEU A N 1
ATOM 1554 C CA . LEU A 1 200 ? 2.720 -11.242 -3.374 1.00 91.56 200 LEU A CA 1
ATOM 1555 C C . LEU A 1 200 ? 1.715 -12.293 -3.865 1.00 91.56 200 LEU A C 1
ATOM 1557 O O . LEU A 1 200 ? 2.082 -13.315 -4.441 1.00 91.56 200 LEU A O 1
ATOM 1561 N N . GLN A 1 201 ? 0.427 -12.004 -3.698 1.00 89.69 201 GLN A N 1
ATOM 1562 C CA . GLN A 1 201 ? -0.671 -12.906 -4.060 1.00 89.69 201 GLN A CA 1
ATOM 1563 C C . GLN A 1 201 ? -1.131 -12.716 -5.507 1.00 89.69 201 GLN A C 1
ATOM 1565 O O . GLN A 1 201 ? -1.540 -13.664 -6.181 1.00 89.69 201 GLN A O 1
ATOM 1570 N N . TRP A 1 202 ? -1.101 -11.477 -5.991 1.00 89.12 202 TRP A N 1
ATOM 1571 C CA . TRP A 1 202 ? -1.503 -11.134 -7.349 1.00 89.12 202 TRP A CA 1
ATOM 1572 C C . TRP A 1 202 ? -0.835 -9.834 -7.779 1.00 89.12 202 TRP A C 1
ATOM 1574 O O . TRP A 1 202 ? -0.662 -8.940 -6.962 1.00 89.12 202 TRP A O 1
ATOM 1584 N N . ASN A 1 203 ? -0.472 -9.717 -9.053 1.00 87.38 203 ASN A N 1
ATOM 1585 C CA . ASN A 1 203 ? -0.021 -8.462 -9.640 1.00 87.38 203 ASN A CA 1
ATOM 1586 C C . ASN A 1 203 ? -0.468 -8.405 -11.101 1.00 87.38 203 ASN A C 1
ATOM 1588 O O . ASN A 1 203 ? -0.333 -9.382 -11.842 1.00 87.38 203 ASN A O 1
ATOM 1592 N N . GLU A 1 204 ? -0.977 -7.257 -11.520 1.00 82.94 204 GLU A N 1
ATOM 1593 C CA . GLU A 1 204 ? -1.180 -6.917 -12.921 1.00 82.94 204 GLU A CA 1
ATOM 1594 C C . GLU A 1 204 ? -0.871 -5.439 -13.118 1.00 82.94 204 GLU A C 1
ATOM 1596 O O . GLU A 1 204 ? -1.012 -4.638 -12.199 1.00 82.94 204 GLU A O 1
ATOM 1601 N N . GLY A 1 205 ? -0.463 -5.072 -14.323 1.00 81.88 205 GLY A N 1
ATOM 1602 C CA . GLY A 1 205 ? -0.239 -3.675 -14.672 1.00 81.88 205 GLY A CA 1
ATOM 1603 C C . GLY A 1 205 ? -0.694 -3.356 -16.084 1.00 81.88 205 GLY A C 1
ATOM 1604 O O . GLY A 1 205 ? -0.273 -2.345 -16.635 1.00 81.88 205 GLY A O 1
ATOM 1605 N N . TYR A 1 206 ? -1.544 -4.178 -16.699 1.00 84.69 206 TYR A N 1
ATOM 1606 C CA . TYR A 1 206 ? -2.032 -3.904 -18.050 1.00 84.69 206 TYR A CA 1
ATOM 1607 C C . TYR A 1 206 ? -3.281 -3.024 -18.020 1.00 84.69 206 TYR A C 1
ATOM 1609 O O . TYR A 1 206 ? -3.338 -1.989 -18.685 1.00 84.69 206 TYR A O 1
ATOM 1617 N N . TYR A 1 207 ? -4.283 -3.399 -17.227 1.00 85.00 207 TYR A N 1
ATOM 1618 C CA . TYR A 1 207 ? -5.575 -2.725 -17.242 1.00 85.00 207 TYR A CA 1
ATOM 1619 C C . TYR A 1 207 ? -5.560 -1.459 -16.399 1.00 85.00 207 TYR A C 1
ATOM 1621 O O . TYR A 1 207 ? -4.999 -1.434 -15.312 1.00 85.00 207 TYR A O 1
ATOM 1629 N N . ARG A 1 208 ? -6.245 -0.415 -16.873 1.00 81.75 208 ARG A N 1
ATOM 1630 C CA . ARG A 1 208 ? -6.428 0.835 -16.125 1.00 81.75 208 ARG A CA 1
ATOM 1631 C C . ARG A 1 208 ? -7.799 0.862 -15.463 1.00 81.75 208 ARG A C 1
ATOM 1633 O O . ARG A 1 208 ? -8.779 0.397 -16.056 1.00 81.75 208 ARG A O 1
ATOM 1640 N N . GLY A 1 209 ? -7.905 1.422 -14.264 1.00 81.00 209 GLY A N 1
ATOM 1641 C CA . GLY A 1 209 ? -9.170 1.430 -13.540 1.00 81.00 209 GLY A CA 1
ATOM 1642 C C . GLY A 1 209 ? -9.057 1.664 -12.042 1.00 81.00 209 GLY A C 1
ATOM 1643 O O . GLY A 1 209 ? -8.352 2.559 -11.598 1.00 81.00 209 GLY A O 1
ATOM 1644 N N . TYR A 1 210 ? -9.853 0.917 -11.282 1.00 81.31 210 TYR A N 1
ATOM 1645 C CA . TYR A 1 210 ? -10.016 1.075 -9.838 1.00 81.31 210 TYR A CA 1
ATOM 1646 C C . TYR A 1 210 ? -10.460 -0.252 -9.213 1.00 81.31 210 TYR A C 1
ATOM 1648 O O . TYR A 1 210 ? -10.764 -1.219 -9.913 1.00 81.31 210 TYR A O 1
ATOM 1656 N N . PHE A 1 211 ? -10.551 -0.304 -7.889 1.00 82.56 211 PHE A N 1
ATOM 1657 C CA . PHE A 1 211 ? -11.172 -1.422 -7.187 1.00 82.56 211 PHE A CA 1
ATOM 1658 C C . PHE A 1 211 ? -12.216 -0.928 -6.196 1.00 82.56 211 PHE A C 1
ATOM 1660 O O . PHE A 1 211 ? -12.208 0.217 -5.744 1.00 82.56 211 PHE A O 1
ATOM 1667 N N . GLU A 1 212 ? -13.136 -1.820 -5.865 1.00 85.94 212 GLU A N 1
ATOM 1668 C CA . GLU A 1 212 ? -14.136 -1.605 -4.834 1.00 85.94 212 GLU A CA 1
ATOM 1669 C C . GLU A 1 212 ? -13.839 -2.511 -3.645 1.00 85.94 212 GLU A C 1
ATOM 1671 O O . GLU A 1 212 ? -13.604 -3.711 -3.812 1.00 85.94 212 GLU A O 1
ATOM 1676 N N . LEU A 1 213 ? -13.909 -1.947 -2.438 1.00 84.88 213 LEU A N 1
ATOM 1677 C CA . LEU A 1 213 ? -13.866 -2.715 -1.201 1.00 84.88 213 LEU A CA 1
ATOM 1678 C C . LEU A 1 213 ? -15.264 -2.918 -0.645 1.00 84.88 213 LEU A C 1
ATOM 1680 O O . LEU A 1 213 ? -15.966 -1.973 -0.279 1.00 84.88 213 LEU A O 1
ATOM 1684 N N . ARG A 1 214 ? -15.638 -4.185 -0.493 1.00 89.12 214 ARG A N 1
ATOM 1685 C CA . ARG A 1 214 ? -16.838 -4.586 0.226 1.00 89.12 214 ARG A CA 1
ATOM 1686 C C . ARG A 1 214 ? -16.454 -5.165 1.575 1.00 89.12 214 ARG A C 1
ATOM 1688 O O . ARG A 1 214 ? -15.866 -6.239 1.667 1.00 89.12 214 ARG A O 1
ATOM 1695 N N . MET A 1 215 ? -16.851 -4.471 2.634 1.00 84.88 215 MET A N 1
ATOM 1696 C CA . MET A 1 215 ? -16.497 -4.840 4.001 1.00 84.88 215 MET A CA 1
ATOM 1697 C C . MET A 1 215 ? -17.706 -5.319 4.792 1.00 84.88 215 MET A C 1
ATOM 1699 O O . MET A 1 215 ? -18.771 -4.700 4.792 1.00 84.88 215 MET A O 1
ATOM 1703 N N . ARG A 1 216 ? -17.520 -6.421 5.509 1.00 90.38 216 ARG A N 1
ATOM 1704 C CA . ARG A 1 216 ? -18.456 -6.996 6.476 1.00 90.38 216 ARG A CA 1
ATOM 1705 C C . ARG A 1 216 ? -17.699 -7.349 7.744 1.00 90.38 216 ARG A C 1
ATOM 1707 O O . ARG A 1 216 ? -16.482 -7.436 7.726 1.00 90.38 216 ARG A O 1
ATOM 1714 N N . GLN A 1 217 ? -18.404 -7.610 8.837 1.00 90.12 217 GLN A N 1
ATOM 1715 C CA . GLN A 1 217 ? -17.773 -7.965 10.116 1.00 90.12 217 GLN A CA 1
ATOM 1716 C C . GLN A 1 217 ? -16.877 -9.218 10.050 1.00 90.12 217 GLN A C 1
ATOM 1718 O O . GLN A 1 217 ? -15.997 -9.387 10.884 1.00 90.12 217 GLN A O 1
ATOM 1723 N N . ASP A 1 218 ? -17.093 -10.101 9.079 1.00 89.00 218 ASP A N 1
ATOM 1724 C CA . ASP A 1 218 ? -16.410 -11.388 8.926 1.00 89.00 218 ASP A CA 1
ATOM 1725 C C . ASP A 1 218 ? -15.443 -11.443 7.734 1.00 89.00 218 ASP A C 1
ATOM 1727 O O . ASP A 1 218 ? -14.616 -12.347 7.670 1.00 89.00 218 ASP A O 1
ATOM 1731 N N . LYS A 1 219 ? -15.553 -10.508 6.782 1.00 87.62 219 LYS A N 1
ATOM 1732 C CA . LYS A 1 219 ? -14.821 -10.551 5.512 1.00 87.62 219 LYS A CA 1
ATOM 1733 C C . LYS A 1 219 ? -14.607 -9.154 4.930 1.00 87.62 219 LYS A C 1
ATOM 1735 O O . LYS A 1 219 ? -15.507 -8.315 4.980 1.00 87.62 219 LYS A O 1
ATOM 1740 N N . VAL A 1 220 ? -13.458 -8.958 4.291 1.00 82.62 220 VAL A N 1
ATOM 1741 C CA . VAL A 1 220 ? -13.218 -7.887 3.317 1.00 82.62 220 VAL A CA 1
ATOM 1742 C C . VAL A 1 220 ? -13.032 -8.530 1.945 1.00 82.62 220 VAL A C 1
ATOM 1744 O O . VAL A 1 220 ? -12.423 -9.590 1.829 1.00 82.62 220 VAL A O 1
ATOM 1747 N N . GLU A 1 221 ? -13.621 -7.935 0.918 1.00 87.25 221 GLU A N 1
ATOM 1748 C CA . GLU A 1 221 ? -13.491 -8.374 -0.467 1.00 87.25 221 GLU A CA 1
ATOM 1749 C C . GLU A 1 221 ? -13.106 -7.178 -1.329 1.00 87.25 221 GLU A C 1
ATOM 1751 O O . GLU A 1 221 ? -13.827 -6.180 -1.338 1.00 87.25 221 GLU A O 1
ATOM 1756 N N . ALA A 1 222 ? -11.983 -7.296 -2.034 1.00 82.88 222 ALA A N 1
ATOM 1757 C CA . ALA A 1 222 ? -11.567 -6.360 -3.065 1.00 82.88 222 ALA A CA 1
ATOM 1758 C C . ALA A 1 222 ? -11.979 -6.902 -4.433 1.00 82.88 222 ALA A C 1
ATOM 1760 O O . ALA A 1 222 ? -11.742 -8.072 -4.743 1.00 82.88 222 ALA A O 1
ATOM 1761 N N . LYS A 1 223 ? -12.606 -6.057 -5.250 1.00 88.31 223 LYS A N 1
ATOM 1762 C CA . LYS A 1 223 ? -12.923 -6.377 -6.640 1.00 88.31 223 LYS A CA 1
ATOM 1763 C C . LYS A 1 223 ? -12.322 -5.332 -7.560 1.00 88.31 223 LYS A C 1
ATOM 1765 O O . LYS A 1 223 ? -12.691 -4.165 -7.481 1.00 88.31 223 LYS A O 1
ATOM 1770 N N . TYR A 1 224 ? -11.442 -5.782 -8.443 1.00 85.56 224 TYR A N 1
ATOM 1771 C CA . TYR A 1 224 ? -10.741 -4.950 -9.409 1.00 85.56 224 TYR A CA 1
ATOM 1772 C C . TYR A 1 224 ? -11.557 -4.802 -10.693 1.00 85.56 224 TYR A C 1
ATOM 1774 O O . TYR A 1 224 ? -12.107 -5.775 -11.217 1.00 85.56 224 TYR A O 1
ATOM 1782 N N . PHE A 1 225 ? -11.650 -3.570 -11.184 1.00 86.56 225 PHE A N 1
ATOM 1783 C CA . PHE A 1 225 ? -12.343 -3.198 -12.408 1.00 86.56 225 PHE A CA 1
ATOM 1784 C C . PHE A 1 225 ? -11.351 -2.507 -13.331 1.00 86.56 225 PHE A C 1
ATOM 1786 O O . PHE A 1 225 ? -10.852 -1.428 -13.023 1.00 86.56 225 PHE A O 1
ATOM 1793 N N . GLY A 1 226 ? -11.090 -3.142 -14.468 1.00 84.50 226 GLY A N 1
ATOM 1794 C CA . GLY A 1 226 ? -10.139 -2.674 -15.462 1.00 84.50 226 GLY A CA 1
ATOM 1795 C C . GLY A 1 226 ? -10.796 -2.467 -16.820 1.00 84.50 226 GLY A C 1
ATOM 1796 O O . GLY A 1 226 ? -11.705 -3.204 -17.210 1.00 84.50 226 GLY A O 1
ATOM 1797 N N . ARG A 1 227 ? -10.322 -1.466 -17.554 1.00 77.69 227 ARG A N 1
ATOM 1798 C CA . ARG A 1 227 ? -10.655 -1.216 -18.956 1.00 77.69 227 ARG A CA 1
ATOM 1799 C C . ARG A 1 227 ? -9.384 -1.343 -19.806 1.00 77.69 227 ARG A C 1
ATOM 1801 O O . ARG A 1 227 ? -8.299 -0.991 -19.357 1.00 77.69 227 ARG A O 1
ATOM 1808 N N . LEU A 1 228 ? -9.541 -1.834 -21.039 1.00 68.88 228 LEU A N 1
ATOM 1809 C CA . LEU A 1 228 ? -8.507 -1.748 -22.076 1.00 68.88 228 LEU A CA 1
ATOM 1810 C C . LEU A 1 228 ? -8.219 -0.281 -22.400 1.00 68.88 228 LEU A C 1
ATOM 1812 O O . LEU A 1 228 ? -9.169 0.466 -22.663 1.00 68.88 228 LEU A O 1
ATOM 1816 N N . ASP A 1 229 ? -6.943 0.097 -22.448 1.00 58.84 229 ASP A N 1
ATOM 1817 C CA . ASP A 1 229 ? -6.532 1.404 -22.956 1.00 58.84 229 ASP A CA 1
ATOM 1818 C C . ASP A 1 229 ? -7.134 1.622 -24.348 1.00 58.84 229 ASP A C 1
ATOM 1820 O O . ASP A 1 229 ? -6.841 0.931 -25.322 1.00 58.84 229 ASP A O 1
ATOM 1824 N N . GLY A 1 230 ? -8.083 2.546 -24.414 1.00 55.75 230 GLY A N 1
ATOM 1825 C CA . GLY A 1 230 ? -8.836 2.860 -25.612 1.00 55.75 230 GLY A CA 1
ATOM 1826 C C . GLY A 1 230 ? -9.562 4.174 -25.402 1.00 55.75 230 GLY A C 1
ATOM 1827 O O . GLY A 1 230 ? -10.197 4.398 -24.370 1.00 55.75 230 GLY A O 1
ATOM 1828 N N . THR A 1 231 ? -9.480 5.073 -26.366 1.00 53.19 231 THR A N 1
ATOM 1829 C CA . THR A 1 231 ? -10.189 6.352 -26.324 1.00 53.19 231 THR A CA 1
ATOM 1830 C C . THR A 1 231 ? -11.678 6.101 -26.553 1.00 53.19 231 THR A C 1
ATOM 1832 O O . THR A 1 231 ? -12.061 5.352 -27.450 1.00 53.19 231 THR A O 1
ATOM 1835 N N . LEU A 1 232 ? -12.544 6.661 -25.703 1.00 50.16 232 LEU A N 1
ATOM 1836 C CA . LEU A 1 232 ? -13.989 6.683 -25.950 1.00 50.16 232 LEU A CA 1
ATOM 1837 C C . LEU A 1 232 ? -14.371 8.117 -26.300 1.00 50.16 232 LEU A C 1
ATOM 1839 O O . LEU A 1 232 ? -14.655 8.919 -25.414 1.00 50.16 232 LEU A O 1
ATOM 1843 N N . ASP A 1 233 ? -14.340 8.439 -27.589 1.00 58.62 233 ASP A N 1
ATOM 1844 C CA . ASP A 1 233 ? -14.747 9.756 -28.067 1.00 58.62 233 ASP A CA 1
ATOM 1845 C C . ASP A 1 233 ? -16.273 9.830 -28.105 1.00 58.62 233 ASP A C 1
ATOM 1847 O O . ASP A 1 233 ? -16.943 9.201 -28.927 1.00 58.62 233 ASP A O 1
ATOM 1851 N N . ARG A 1 234 ? -16.847 10.603 -27.180 1.00 52.31 234 ARG A N 1
ATOM 1852 C CA . ARG A 1 234 ? -18.267 10.955 -27.199 1.00 52.31 234 ARG A CA 1
ATOM 1853 C C . ARG A 1 234 ? -18.405 12.396 -27.666 1.00 52.31 234 ARG A C 1
ATOM 1855 O O . ARG A 1 234 ? -18.313 13.324 -26.867 1.00 52.31 234 ARG A O 1
ATOM 1862 N N . HIS A 1 235 ? -18.676 12.582 -28.951 1.00 56.44 235 HIS A N 1
ATOM 1863 C CA . HIS A 1 235 ? -19.103 13.881 -29.457 1.00 56.44 235 HIS A CA 1
ATOM 1864 C C . HIS A 1 235 ? -20.564 14.130 -29.057 1.00 56.44 235 HIS A C 1
ATOM 1866 O O . HIS A 1 235 ? -21.439 13.301 -29.313 1.00 56.44 235 HIS A O 1
ATOM 1872 N N . ALA A 1 236 ? -20.817 15.256 -28.392 1.00 52.78 236 ALA A N 1
ATOM 1873 C CA . ALA A 1 236 ? -22.159 15.787 -28.194 1.00 52.78 236 ALA A CA 1
ATOM 1874 C C . ALA A 1 236 ? -22.444 16.793 -29.317 1.00 52.78 236 ALA A C 1
ATOM 1876 O O . ALA A 1 236 ? -21.610 17.663 -29.573 1.00 52.78 236 ALA A O 1
ATOM 1877 N N . TYR A 1 237 ? -23.589 16.642 -29.982 1.00 58.47 237 TYR A N 1
ATOM 1878 C CA . TYR A 1 237 ? -24.131 17.615 -30.932 1.00 58.47 237 TYR A CA 1
ATOM 1879 C C . TYR A 1 237 ? -25.199 18.461 -30.245 1.00 58.47 237 TYR A C 1
ATOM 1881 O O . TYR A 1 237 ? -25.972 17.873 -29.452 1.00 58.47 237 TYR A O 1
#

Radius of gyration: 18.87 Å; chains: 1; bounding box: 48×47×53 Å

Sequence (237 aa):
MDDGLRIWRSFKMGNLFDLIMLDTRNYDRSITDLCMYVPLSEDEANLSDWNTEYIEEIHNDAGRTLMGGRQESWFEKQLTASNQRGAKWRIIGSQLRFARLGRETNGEVTYNMDSWEVSIPFLLDGQVTDGVGLPCEPKPDAEAPVSDIAWIGEKPYDGNTGVGAIGVEFAGTAVSSSGFGETINSAEQTAASYARNEDLQWNEGYYRGYFELRMRQDKVEAKYFGRLDGTLDRHAY